Protein AF-0000000084433200 (afdb_homodimer)

Nearest PDB structures (foldseek):
  1zps-assembly1_A  TM=9.413E-01  e=2.300E-16  Methanothermobacter thermautotrophicus
  6j2l-assembly1_A  TM=9.716E-01  e=5.355E-11  Shigella flexneri
  6j22-assembly1_A  TM=9.589E-01  e=1.737E-10  Shigella flexneri
  7bgn-assembly3_E  TM=8.853E-01  e=7.565E-10  Medicago truncatula
  7bgn-assembly1_B  TM=8.643E-01  e=4.200E-10  Medicago truncatula

Solvent-accessible surface area (backbone atoms only — not comparable to full-atom values): 13815 Å² total; per-residue (Å²): 87,47,64,35,52,74,44,70,56,98,86,41,46,21,24,48,35,35,36,24,34,61,83,84,34,46,64,26,48,74,48,34,23,29,69,66,21,50,51,48,19,40,71,67,37,35,44,34,28,38,38,79,91,74,69,40,78,42,54,49,28,70,84,62,62,23,31,33,33,54,77,45,39,28,33,31,79,80,28,41,36,36,38,34,26,22,53,70,33,72,36,63,18,78,77,10,23,56,26,25,47,36,24,34,45,52,41,88,73,57,64,50,59,80,60,34,52,73,87,41,48,42,75,73,64,69,70,75,44,57,36,74,80,57,101,87,49,62,35,50,75,46,71,57,98,85,41,47,21,25,46,34,34,37,23,34,61,82,82,33,47,63,26,50,76,50,35,22,28,69,67,22,49,51,48,19,42,72,68,37,35,45,34,29,37,37,79,91,74,69,40,78,43,54,50,28,69,85,63,62,24,32,33,35,53,77,45,38,28,34,31,80,79,29,42,36,36,37,35,26,21,53,70,34,71,37,64,19,77,76,10,21,58,27,25,48,36,25,34,44,52,42,88,75,55,65,51,59,80,60,35,51,73,87,39,48,42,76,72,62,69,69,75,44,56,37,76,79,57,101

Organism: NCBI:txid230361

InterPro domains:
  IPR002496 Phosphoribosyl-AMP cyclohydrolase domain [PF01502] (29-102)
  IPR026660 Phosphoribosyl-AMP cyclohydrolase [MF_01021] (3-106)
  IPR038019 Phosphoribosyl-AMP cyclohydrolase domain superfamily [G3DSA:3.10.20.810] (1-93)
  IPR038019 Phosphoribosyl-AMP cyclohydrolase domain superfamily [SSF141734] (10-108)

Foldseek 3Di:
DDQDQPDDAPRARWFKEWEAAQPPRHTADIAIAGPVQVVVCVVVQWHWGADSVVRDIDTQCPQQVFIWGFDDWAADDVNRYIYTHTDTRFDSDLQQHVGPPQKDAQCVVVDDPVDDDPVRIDGRTDGRDHNVVRD/DDQDQPDDAPRARWFKEWEAAQPPRHTADIAIAGPVQVVVCVVVQWHWGADRVVRDIDTQCPQQVFIWGFDDWAADDVNRYIYTHTDTRFDSDLQQHVGPPQKDAQCVVVDDPVDDDPVRIDGRTDGRDHNVVRD

Secondary structure (DSSP, 8-state):
------EEETTEEEEEEEEEETTT--EEEEEEE-HHHHHHHHHHSB-EEEETTTTEEEETTTTTS--EEEEEEEE-TTSSEEEEEEEE-S-SSTTSBSSS--EEE-GGG---TTS--GGGEEE-S-B-S-HHHH-/------EEETTEEEEEEEEEETTT--EEEEEEE-HHHHHHHHHHSB-EEEETTTTEEEETTTTTS--EEEEEEEE-TTSSEEEEEEEE-S-SSTTSBSSS--EEE-GGG---TTS--GGGEEE-S-B-S-HHHH-

Radius of gyration: 17.85 Å; Cα contacts (8 Å, |Δi|>4): 669; chains: 2; bounding box: 55×47×37 Å

Sequence (270 aa):
MEINFRHEINGMKVITAVAQDAVSGEILMIANMNKEALQKTIETGKAHYWSTSRNKQWLKGESSGHIQEVEEILVDCDMDAIVLKIKQNGAACHEGYYSCFFRNLDFKNSPDIDDLKDEDLKTNQKRLVNPDDVYMEINFRHEINGMKVITAVAQDAVSGEILMIANMNKEALQKTIETGKAHYWSTSRNKQWLKGESSGHIQEVEEILVDCDMDAIVLKIKQNGAACHEGYYSCFFRNLDFKNSPDIDDLKDEDLKTNQKRLVNPDDVY

Structure (mmCIF, N/CA/C/O backbone):
data_AF-0000000084433200-model_v1
#
loop_
_entity.id
_entity.type
_entity.pdbx_description
1 polymer 'Phosphoribosyl-AMP cyclohydrolase'
#
loop_
_atom_site.group_PDB
_atom_site.id
_atom_site.type_symbol
_atom_site.label_atom_id
_atom_site.label_alt_id
_atom_site.label_comp_id
_atom_site.label_asym_id
_atom_site.label_entity_id
_atom_site.label_seq_id
_atom_site.pdbx_PDB_ins_code
_atom_site.Cartn_x
_atom_site.Cartn_y
_atom_site.Cartn_z
_atom_site.occupancy
_atom_site.B_iso_or_equiv
_atom_site.auth_seq_id
_atom_site.auth_comp_id
_atom_site.auth_asym_id
_atom_site.auth_atom_id
_atom_site.pdbx_PDB_model_num
ATOM 1 N N . MET A 1 1 ? 9.586 -20.922 -3.949 1 93.06 1 MET A N 1
ATOM 2 C CA . MET A 1 1 ? 9.258 -19.656 -3.301 1 93.06 1 MET A CA 1
ATOM 3 C C . MET A 1 1 ? 7.832 -19.672 -2.77 1 93.06 1 MET A C 1
ATOM 5 O O . MET A 1 1 ? 6.992 -20.438 -3.252 1 93.06 1 MET A O 1
ATOM 9 N N . GLU A 1 2 ? 7.586 -18.875 -1.68 1 97.62 2 GLU A N 1
ATOM 10 C CA . GLU A 1 2 ? 6.223 -18.828 -1.154 1 97.62 2 GLU A CA 1
ATOM 11 C C . GLU A 1 2 ? 5.84 -17.406 -0.751 1 97.62 2 GLU A C 1
ATOM 13 O O . GLU A 1 2 ? 6.703 -16.609 -0.4 1 97.62 2 GLU A O 1
ATOM 18 N N . ILE A 1 3 ? 4.582 -17.109 -0.891 1 98.44 3 ILE A N 1
ATOM 19 C CA . ILE A 1 3 ? 4.082 -15.875 -0.297 1 98.44 3 ILE A CA 1
ATOM 20 C C . ILE A 1 3 ? 4.281 -15.914 1.217 1 98.44 3 ILE A C 1
ATOM 22 O O . ILE A 1 3 ? 3.982 -16.922 1.863 1 98.44 3 ILE A O 1
ATOM 26 N N . ASN A 1 4 ? 4.855 -14.828 1.745 1 98.25 4 ASN A N 1
ATOM 27 C CA . ASN A 1 4 ? 5.281 -14.789 3.141 1 98.25 4 ASN A CA 1
ATOM 28 C C . ASN A 1 4 ? 4.254 -14.086 4.02 1 98.25 4 ASN A C 1
ATOM 30 O O . ASN A 1 4 ? 4.355 -12.875 4.258 1 98.25 4 ASN A O 1
ATOM 34 N N . PHE A 1 5 ? 3.334 -14.891 4.555 1 98 5 PHE A N 1
ATOM 35 C CA . PHE A 1 5 ? 2.33 -14.352 5.461 1 98 5 PHE A CA 1
ATOM 36 C C . PHE A 1 5 ? 2.912 -14.148 6.855 1 98 5 PHE A C 1
ATOM 38 O O . PHE A 1 5 ? 2.473 -14.789 7.816 1 98 5 PHE A O 1
ATOM 45 N N . ARG A 1 6 ? 3.738 -13.211 7.008 1 94.06 6 ARG A N 1
ATOM 46 C CA . ARG A 1 6 ? 4.527 -13.141 8.234 1 94.06 6 ARG A CA 1
ATOM 47 C C . ARG A 1 6 ? 3.916 -12.148 9.219 1 94.06 6 ARG A C 1
ATOM 49 O O . ARG A 1 6 ? 4.281 -12.133 10.398 1 94.06 6 ARG A O 1
ATOM 56 N N . HIS A 1 7 ? 3.035 -11.273 8.734 1 93.5 7 HIS A N 1
ATO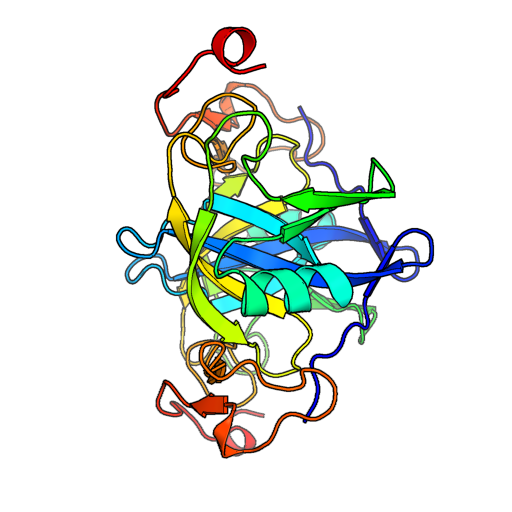M 57 C CA . HIS A 1 7 ? 2.4 -10.336 9.648 1 93.5 7 HIS A CA 1
ATOM 58 C C . HIS A 1 7 ? 1.266 -10.992 10.422 1 93.5 7 HIS A C 1
ATOM 60 O O . HIS A 1 7 ? 0.486 -11.758 9.859 1 93.5 7 HIS A O 1
ATOM 66 N N . GLU A 1 8 ? 1.196 -10.711 11.719 1 93.44 8 GLU A N 1
ATOM 67 C CA . GLU A 1 8 ? 0.156 -11.328 12.531 1 93.44 8 GLU A CA 1
ATOM 68 C C . GLU A 1 8 ? -0.736 -10.281 13.188 1 93.44 8 GLU A C 1
ATOM 70 O O . GLU A 1 8 ? -0.241 -9.359 13.844 1 93.44 8 GLU A O 1
ATOM 75 N N . ILE A 1 9 ? -1.981 -10.398 12.945 1 92.19 9 ILE A N 1
ATOM 76 C CA . ILE A 1 9 ? -2.992 -9.547 13.562 1 92.19 9 ILE A CA 1
ATOM 77 C C . ILE A 1 9 ? -4.066 -10.414 14.219 1 92.19 9 ILE A C 1
ATOM 79 O O . ILE A 1 9 ? -4.758 -11.18 13.539 1 92.19 9 ILE A O 1
ATOM 83 N N . ASN A 1 10 ? -4.262 -10.305 15.555 1 91.56 10 ASN A N 1
ATOM 84 C CA . ASN A 1 10 ? -5.234 -11.086 16.312 1 91.56 10 ASN A CA 1
ATOM 85 C C . ASN A 1 10 ? -5.086 -12.578 16.031 1 91.56 10 ASN A C 1
ATOM 87 O O . ASN A 1 10 ? -6.082 -13.273 15.812 1 91.56 10 ASN A O 1
ATOM 91 N N . GLY A 1 11 ? -3.924 -13.031 15.836 1 93.38 11 GLY A N 1
ATOM 92 C CA . GLY A 1 11 ? -3.656 -14.445 15.664 1 93.38 11 GLY A CA 1
ATOM 93 C C . GLY A 1 11 ? -3.729 -14.898 14.219 1 93.38 11 GLY A C 1
ATOM 94 O O . GLY A 1 11 ? -3.455 -16.062 13.914 1 93.38 11 GLY A O 1
ATOM 95 N N . MET A 1 12 ? -4.105 -14.062 13.336 1 96.25 12 MET A N 1
ATOM 96 C CA . MET A 1 12 ? -4.215 -14.391 11.914 1 96.25 12 MET A CA 1
ATOM 97 C C . MET A 1 12 ? -2.99 -13.898 11.148 1 96.25 12 MET A C 1
ATOM 99 O O . MET A 1 12 ? -2.609 -12.734 11.266 1 96.25 12 MET A O 1
ATOM 103 N N . LYS A 1 13 ? -2.348 -14.781 10.414 1 97.25 13 LYS A N 1
ATOM 104 C CA . LYS A 1 13 ? -1.221 -14.406 9.562 1 97.25 13 LYS A CA 1
ATOM 105 C C . LYS A 1 13 ? -1.701 -13.781 8.258 1 97.25 13 LYS A C 1
ATOM 107 O O . LYS A 1 13 ? -2.557 -14.336 7.57 1 97.25 13 LYS A O 1
ATOM 112 N N . VAL A 1 14 ? -1.148 -12.609 7.945 1 98 14 VAL A N 1
ATOM 113 C CA . VAL A 1 14 ? -1.65 -11.883 6.785 1 98 14 VAL A CA 1
ATOM 114 C C . VAL A 1 14 ? -0.483 -11.273 6.012 1 98 14 VAL A C 1
ATOM 116 O O . VAL A 1 14 ? 0.651 -11.258 6.496 1 98 14 VAL A O 1
ATOM 119 N N . ILE A 1 15 ? -0.767 -10.836 4.793 1 98.31 15 ILE A N 1
ATOM 120 C CA . ILE A 1 15 ? 0.084 -9.938 4.023 1 98.31 15 ILE A CA 1
ATOM 121 C C . ILE A 1 15 ? -0.664 -8.633 3.738 1 98.31 15 ILE A C 1
ATOM 123 O O . ILE A 1 15 ? -1.894 -8.586 3.822 1 98.31 15 ILE A O 1
ATOM 127 N N . THR A 1 16 ? 0.102 -7.613 3.482 1 98.44 16 THR A N 1
ATOM 128 C CA . THR A 1 16 ? -0.487 -6.352 3.043 1 98.44 16 THR A CA 1
ATOM 129 C C . THR A 1 16 ? -0.791 -6.391 1.548 1 98.44 16 THR A C 1
ATOM 131 O O . THR A 1 16 ? 0.033 -6.848 0.753 1 98.44 16 THR A O 1
ATOM 134 N N . ALA A 1 17 ? -1.981 -5.988 1.181 1 98.88 17 ALA A N 1
ATOM 135 C CA . ALA A 1 17 ? -2.383 -5.883 -0.219 1 98.88 17 ALA A CA 1
ATOM 136 C C . ALA A 1 17 ? -2.791 -4.453 -0.565 1 98.88 17 ALA A C 1
ATOM 138 O O . ALA A 1 17 ? -3.561 -3.826 0.165 1 98.88 17 ALA A O 1
ATOM 139 N N . VAL A 1 18 ? -2.252 -3.959 -1.611 1 98.94 18 VAL A N 1
ATOM 140 C CA . VAL A 1 18 ? -2.631 -2.65 -2.133 1 98.94 18 VAL A CA 1
ATOM 141 C C . VAL A 1 18 ? -3.434 -2.82 -3.42 1 98.94 18 VAL A C 1
ATOM 143 O O . VAL A 1 18 ? -2.98 -3.477 -4.359 1 98.94 18 VAL A O 1
ATOM 146 N N . ALA A 1 19 ? -4.633 -2.311 -3.412 1 98.94 19 ALA A N 1
ATOM 147 C CA . ALA A 1 19 ? -5.418 -2.248 -4.645 1 98.94 19 ALA A CA 1
ATOM 148 C C . ALA A 1 19 ? -5.133 -0.961 -5.41 1 98.94 19 ALA A C 1
ATOM 150 O O . ALA A 1 19 ? -5.262 0.137 -4.863 1 98.94 19 ALA A O 1
ATOM 151 N N . GLN A 1 20 ? -4.738 -1.099 -6.594 1 98.94 20 GLN A N 1
ATOM 152 C CA . GLN A 1 20 ? -4.43 0.023 -7.473 1 98.94 20 GLN A CA 1
ATOM 153 C C . GLN A 1 20 ? -5.227 -0.06 -8.773 1 98.94 20 GLN A C 1
ATOM 155 O O . GLN A 1 20 ? -5.309 -1.124 -9.391 1 98.94 20 GLN A O 1
ATOM 160 N N . ASP A 1 21 ? -5.781 1.044 -9.18 1 98.94 21 ASP A N 1
ATOM 161 C CA . ASP A 1 21 ? -6.492 1.079 -10.453 1 98.94 21 ASP A CA 1
ATOM 162 C C . ASP A 1 21 ? -5.559 0.747 -11.617 1 98.94 21 ASP A C 1
ATOM 164 O O . ASP A 1 21 ? -4.496 1.359 -11.758 1 98.94 21 ASP A O 1
ATOM 168 N N . ALA A 1 22 ? -6 -0.163 -12.445 1 98.69 22 ALA A N 1
ATOM 169 C CA . ALA A 1 22 ? -5.129 -0.707 -13.484 1 98.69 22 ALA A CA 1
ATOM 170 C C . ALA A 1 22 ? -4.871 0.326 -14.578 1 98.69 22 ALA A C 1
ATOM 172 O O . ALA A 1 22 ? -3.846 0.272 -15.258 1 98.69 22 ALA A O 1
ATOM 173 N N . VAL A 1 23 ? -5.719 1.21 -14.773 1 98.12 23 VAL A N 1
ATOM 174 C CA . VAL A 1 23 ? -5.621 2.15 -15.883 1 98.12 23 VAL A CA 1
ATOM 175 C C . VAL A 1 23 ? -5.004 3.463 -15.398 1 98.12 23 VAL A C 1
ATOM 177 O O . VAL A 1 23 ? -3.943 3.871 -15.875 1 98.12 23 VAL A O 1
ATOM 180 N N . SER A 1 24 ? -5.559 4.098 -14.344 1 98.06 24 SER A N 1
ATOM 181 C CA . SER A 1 24 ? -5.145 5.43 -13.914 1 98.06 24 SER A CA 1
ATOM 182 C C . SER A 1 24 ? -3.906 5.363 -13.031 1 98.06 24 SER A C 1
ATOM 184 O O . SER A 1 24 ? -3.209 6.363 -12.852 1 98.06 24 SER A O 1
ATOM 186 N N . GLY A 1 25 ? -3.664 4.215 -12.352 1 98.62 25 GLY A N 1
ATOM 187 C CA . GLY A 1 25 ? -2.576 4.094 -11.391 1 98.62 25 GLY A CA 1
ATOM 188 C C . GLY A 1 25 ? -2.926 4.633 -10.016 1 98.62 25 GLY A C 1
ATOM 189 O O . GLY A 1 25 ? -2.088 4.637 -9.117 1 98.62 25 GLY A O 1
ATOM 190 N N . GLU A 1 26 ? -4.133 5.059 -9.859 1 98.69 26 GLU A N 1
ATOM 191 C CA . GLU A 1 26 ? -4.57 5.551 -8.555 1 98.69 26 GLU A CA 1
ATOM 192 C C . GLU A 1 26 ? -4.633 4.418 -7.535 1 98.69 26 GLU A C 1
ATOM 194 O O . GLU A 1 26 ? -5.117 3.326 -7.84 1 98.69 26 GLU A O 1
ATOM 199 N N . ILE A 1 27 ? -4.066 4.66 -6.359 1 98.94 27 ILE A N 1
ATOM 200 C CA . ILE A 1 27 ? -4.211 3.684 -5.285 1 98.94 27 ILE A CA 1
ATOM 201 C C . ILE A 1 27 ? -5.613 3.777 -4.688 1 98.94 27 ILE A C 1
ATOM 203 O O . ILE A 1 27 ? -6.047 4.852 -4.27 1 98.94 27 ILE A O 1
ATOM 207 N N . LEU A 1 28 ? -6.289 2.666 -4.609 1 98.94 28 LEU A N 1
ATOM 208 C CA . LEU A 1 28 ? -7.695 2.631 -4.223 1 98.94 28 LEU A CA 1
ATOM 209 C C . LEU A 1 28 ? -7.844 2.35 -2.73 1 98.94 28 LEU A C 1
ATOM 211 O O . LEU A 1 28 ? -8.594 3.035 -2.035 1 98.94 28 LEU A O 1
ATOM 215 N N . MET A 1 29 ? -7.195 1.354 -2.197 1 98.81 29 MET A N 1
ATOM 216 C CA . MET A 1 29 ? -7.281 0.975 -0.79 1 98.81 29 MET A CA 1
ATOM 217 C C . MET A 1 29 ? -6.113 0.073 -0.398 1 98.81 29 MET A C 1
ATOM 219 O O . MET A 1 29 ? -5.406 -0.444 -1.264 1 98.81 29 MET A O 1
ATOM 223 N N . ILE A 1 30 ? -5.855 0.008 0.833 1 98.75 30 ILE A N 1
ATOM 224 C CA . ILE A 1 30 ? -4.941 -0.939 1.458 1 98.75 30 ILE A CA 1
ATOM 225 C C . ILE A 1 30 ? -5.711 -1.845 2.418 1 98.75 30 ILE A C 1
ATOM 227 O O . ILE A 1 30 ? -6.582 -1.381 3.152 1 98.75 30 ILE A O 1
ATOM 231 N N . ALA A 1 31 ? -5.395 -3.121 2.336 1 98.25 31 ALA A N 1
ATOM 232 C CA . ALA A 1 31 ? -6.051 -4.082 3.217 1 98.25 31 ALA A CA 1
ATOM 233 C C . ALA A 1 31 ? -5.156 -5.289 3.477 1 98.25 31 ALA A C 1
ATOM 235 O O . ALA A 1 31 ? -3.992 -5.309 3.064 1 98.25 31 ALA A O 1
ATOM 236 N N . ASN A 1 32 ? -5.668 -6.203 4.27 1 98 32 ASN A N 1
ATOM 237 C CA . ASN A 1 32 ? -4.941 -7.422 4.602 1 98 32 ASN A CA 1
ATOM 238 C C . ASN A 1 32 ? -5.539 -8.641 3.9 1 98 32 ASN A C 1
ATOM 240 O O . ASN A 1 32 ? -6.75 -8.695 3.666 1 98 32 ASN A O 1
ATOM 244 N N . MET A 1 33 ? -4.695 -9.508 3.586 1 98.69 33 MET A N 1
ATOM 245 C CA . MET A 1 33 ? -5.113 -10.805 3.074 1 98.69 33 MET A CA 1
ATOM 246 C C . MET A 1 33 ? -4.477 -11.938 3.879 1 98.69 33 MET A C 1
ATOM 248 O O . MET A 1 33 ? -3.266 -11.938 4.109 1 98.69 33 MET A O 1
ATOM 252 N N . ASN A 1 34 ? -5.309 -12.82 4.375 1 98.31 34 ASN A N 1
ATOM 253 C CA . ASN A 1 34 ? -4.758 -14.102 4.801 1 98.31 34 ASN A CA 1
ATOM 254 C C . ASN A 1 34 ? -4.621 -15.07 3.631 1 98.31 34 ASN A C 1
ATOM 256 O O . ASN A 1 34 ? -4.91 -14.711 2.486 1 98.31 34 ASN A O 1
ATOM 260 N N . LYS A 1 35 ? -4.117 -16.219 3.963 1 97.94 35 LYS A N 1
ATOM 261 C CA . LYS A 1 35 ? -3.875 -17.203 2.908 1 97.94 35 LYS A CA 1
ATOM 262 C C . LYS A 1 35 ? -5.152 -17.484 2.123 1 97.94 35 LYS A C 1
ATOM 264 O O . LYS A 1 35 ? -5.141 -17.5 0.89 1 97.94 35 LYS A O 1
ATOM 269 N N . GLU A 1 36 ? -6.211 -17.688 2.795 1 97.94 36 GLU A N 1
ATOM 270 C CA . GLU A 1 36 ? -7.484 -18 2.15 1 97.94 36 GLU A CA 1
ATOM 271 C C . GLU A 1 36 ? -7.93 -16.859 1.239 1 97.94 36 GLU A C 1
ATOM 273 O O . GLU A 1 36 ? -8.398 -17.094 0.125 1 97.94 36 GLU A O 1
ATOM 278 N N . ALA A 1 37 ? -7.805 -15.641 1.689 1 98.62 37 ALA A N 1
ATOM 279 C CA . ALA A 1 37 ? -8.211 -14.477 0.902 1 98.62 37 ALA A CA 1
ATOM 280 C C . ALA A 1 37 ? -7.434 -14.406 -0.409 1 98.62 37 ALA A C 1
ATOM 282 O O . ALA A 1 37 ? -8.016 -14.18 -1.471 1 98.62 37 ALA A O 1
ATOM 283 N N . LEU A 1 38 ? -6.133 -14.609 -0.334 1 98.62 38 LEU A N 1
ATOM 284 C CA . LEU A 1 38 ? -5.32 -14.555 -1.545 1 98.62 38 LEU A CA 1
ATOM 285 C C . LEU A 1 38 ? -5.668 -15.703 -2.484 1 98.62 38 LEU A C 1
ATOM 287 O O . LEU A 1 38 ? -5.793 -15.508 -3.695 1 98.62 38 LEU A O 1
ATOM 291 N N . GLN A 1 39 ? -5.82 -16.828 -1.932 1 97.31 39 GLN A N 1
ATOM 292 C CA . GLN A 1 39 ? -6.176 -17.984 -2.758 1 97.31 39 GLN A CA 1
ATOM 293 C C . GLN A 1 39 ? -7.508 -17.766 -3.469 1 97.31 39 GLN A C 1
ATOM 295 O O . GLN A 1 39 ? -7.625 -18.016 -4.668 1 97.31 39 GLN A O 1
ATOM 300 N N . LYS A 1 40 ? -8.484 -17.312 -2.75 1 97.81 40 LYS A N 1
ATOM 301 C CA . LYS A 1 40 ? -9.781 -17.016 -3.35 1 97.81 40 LYS A CA 1
ATOM 302 C C . LYS A 1 40 ? -9.672 -15.945 -4.426 1 97.81 40 LYS A C 1
ATOM 304 O O . LYS A 1 40 ? -10.344 -16.016 -5.453 1 97.81 40 LYS A O 1
ATOM 309 N N . THR A 1 41 ? -8.883 -14.914 -4.172 1 98.69 41 THR A N 1
ATOM 310 C CA . THR A 1 41 ? -8.648 -13.867 -5.156 1 98.69 41 THR A CA 1
ATOM 311 C C . THR A 1 41 ? -8.094 -14.453 -6.453 1 98.69 41 THR A C 1
ATOM 313 O O . THR A 1 41 ? -8.562 -14.117 -7.543 1 98.69 41 THR A O 1
ATOM 316 N N . ILE A 1 42 ? -7.168 -15.359 -6.285 1 97.88 42 ILE A N 1
ATOM 317 C CA . ILE A 1 42 ? -6.531 -16 -7.426 1 97.88 42 ILE A CA 1
ATOM 318 C C . ILE A 1 42 ? -7.551 -16.859 -8.172 1 97.88 42 ILE A C 1
ATOM 320 O O . ILE A 1 42 ? -7.621 -16.828 -9.398 1 97.88 42 ILE A O 1
ATOM 324 N N . GLU A 1 43 ? -8.352 -17.516 -7.473 1 96.62 43 GLU A N 1
ATOM 325 C CA . GLU A 1 43 ? -9.297 -18.453 -8.055 1 96.62 43 GLU A CA 1
ATOM 326 C C . GLU A 1 43 ? -10.438 -17.734 -8.758 1 96.62 43 GLU A C 1
ATOM 328 O O . GLU A 1 43 ? -10.891 -18.156 -9.82 1 96.62 43 GLU A O 1
ATOM 333 N N . THR A 1 44 ? -10.898 -16.625 -8.18 1 97.19 44 THR A N 1
ATOM 334 C CA . THR A 1 44 ? -12.125 -16 -8.664 1 97.19 44 THR A CA 1
ATOM 335 C C . THR A 1 44 ? -11.812 -14.836 -9.594 1 97.19 44 THR A C 1
ATOM 337 O O . THR A 1 44 ? -12.68 -14.391 -10.352 1 97.19 44 THR A O 1
ATOM 340 N N . GLY A 1 45 ? -10.602 -14.312 -9.461 1 97.88 45 GLY A N 1
ATOM 341 C CA . GLY A 1 45 ? -10.258 -13.102 -10.195 1 97.88 45 GLY A CA 1
ATOM 342 C C . GLY A 1 45 ? -10.859 -11.844 -9.594 1 97.88 45 GLY A C 1
ATOM 343 O O . GLY A 1 45 ? -10.891 -10.797 -10.234 1 97.88 45 GLY A O 1
ATOM 344 N N . LYS A 1 46 ? -11.445 -12 -8.414 1 98.75 46 LYS A N 1
ATOM 345 C CA . LYS A 1 46 ? -12.016 -10.883 -7.652 1 98.75 46 LYS A CA 1
ATOM 346 C C . LYS A 1 46 ? -11.297 -10.719 -6.312 1 98.75 46 LYS A C 1
ATOM 348 O O . LYS A 1 46 ? -10.922 -11.711 -5.68 1 98.75 46 LYS A O 1
ATOM 353 N N . ALA A 1 47 ? -11.164 -9.523 -5.902 1 98.88 47 ALA A N 1
ATOM 354 C CA . ALA A 1 47 ? -10.352 -9.273 -4.715 1 98.88 47 ALA A CA 1
ATOM 355 C C . ALA A 1 47 ? -11.094 -9.68 -3.445 1 98.88 47 ALA A C 1
ATOM 357 O O . ALA A 1 47 ? -12.195 -9.188 -3.182 1 98.88 47 ALA A O 1
ATOM 358 N N . HIS A 1 48 ? -10.539 -10.539 -2.721 1 98.88 48 HIS A N 1
ATOM 359 C CA . HIS A 1 48 ? -10.945 -10.922 -1.376 1 98.88 48 HIS A CA 1
ATOM 360 C C . HIS A 1 48 ? -9.953 -10.414 -0.332 1 98.88 48 HIS A C 1
ATOM 362 O O . HIS A 1 48 ? -8.75 -10.375 -0.581 1 98.88 48 HIS A O 1
ATOM 368 N N . TYR A 1 49 ? -10.461 -10.078 0.812 1 98.75 49 TYR A N 1
ATOM 369 C CA . TYR A 1 49 ? -9.617 -9.562 1.881 1 98.75 49 TYR A CA 1
ATOM 370 C C . TYR A 1 49 ? -9.969 -10.203 3.217 1 98.75 49 TYR A C 1
ATOM 372 O O . TYR A 1 49 ? -10.938 -10.961 3.311 1 98.75 49 TYR A O 1
ATOM 380 N N . TRP A 1 50 ? -9.133 -9.984 4.176 1 98.25 50 TRP A N 1
ATOM 381 C CA . TRP A 1 50 ? -9.391 -10.32 5.574 1 98.25 50 TRP A CA 1
ATOM 382 C C . TRP A 1 50 ? -9.68 -9.062 6.387 1 98.25 50 TRP A C 1
ATOM 384 O O . TRP A 1 50 ? -8.844 -8.156 6.465 1 98.25 50 TRP A O 1
ATOM 394 N N . SER A 1 51 ? -10.891 -9.016 6.91 1 95.19 51 SER A N 1
ATOM 395 C CA . SER A 1 51 ? -11.242 -7.91 7.805 1 95.19 51 SER A CA 1
ATOM 396 C C . SER A 1 51 ? -10.758 -8.18 9.227 1 95.19 51 SER A C 1
ATOM 398 O O . SER A 1 51 ? -11.281 -9.062 9.914 1 95.19 51 SER A O 1
ATOM 400 N N . THR A 1 52 ? -9.867 -7.379 9.609 1 90.44 52 THR A N 1
ATOM 401 C CA . THR A 1 52 ? -9.289 -7.59 10.93 1 90.44 52 THR A CA 1
ATOM 402 C C . THR A 1 52 ? -10.266 -7.148 12.023 1 90.44 52 THR A C 1
ATOM 404 O O . THR A 1 52 ? -10.266 -7.703 13.125 1 90.44 52 THR A O 1
ATOM 407 N N . SER A 1 53 ? -11.078 -6.137 11.742 1 88.06 53 SER A N 1
ATOM 408 C CA . SER A 1 53 ? -12.062 -5.652 12.711 1 88.06 53 SER A CA 1
ATOM 409 C C . SER A 1 53 ? -13.227 -6.629 12.859 1 88.06 53 SER A C 1
ATOM 411 O O . SER A 1 53 ? -13.719 -6.855 13.961 1 88.06 53 SER A O 1
ATOM 413 N N . ARG A 1 54 ? -13.594 -7.305 11.727 1 91.75 54 ARG A N 1
ATOM 414 C CA . ARG A 1 54 ? -14.734 -8.211 11.727 1 91.75 54 ARG A CA 1
ATOM 415 C C . ARG A 1 54 ? -14.273 -9.664 11.836 1 91.75 54 ARG A C 1
ATOM 417 O O . ARG A 1 54 ? -15.094 -10.57 12.016 1 91.75 54 ARG A O 1
ATOM 424 N N . ASN A 1 55 ? -13.031 -9.883 11.766 1 92.5 55 ASN A N 1
ATOM 425 C CA . ASN A 1 55 ? -12.445 -11.219 11.82 1 92.5 55 ASN A CA 1
ATOM 426 C C . ASN A 1 55 ? -13.141 -12.172 10.852 1 92.5 55 ASN A C 1
ATOM 428 O O . ASN A 1 55 ? -13.578 -13.25 11.242 1 92.5 55 ASN A O 1
ATOM 432 N N . LYS A 1 56 ? -13.156 -11.742 9.602 1 95.5 56 LYS A N 1
ATOM 433 C CA . LYS A 1 56 ? -13.82 -12.578 8.602 1 95.5 56 LYS A CA 1
ATOM 434 C C . LYS A 1 56 ? -13.305 -12.266 7.203 1 95.5 56 LYS A C 1
ATOM 436 O O . LYS A 1 56 ? -12.805 -11.164 6.949 1 95.5 56 LYS A O 1
ATOM 441 N N . GLN A 1 57 ? -13.461 -13.281 6.359 1 95.56 57 GLN A N 1
ATOM 442 C CA . GLN A 1 57 ? -13.227 -13.109 4.93 1 95.56 57 GLN A CA 1
ATOM 443 C C . GLN A 1 57 ? -14.273 -12.188 4.312 1 95.56 57 GLN A C 1
ATOM 445 O O . GLN A 1 57 ? -15.438 -12.203 4.719 1 95.56 57 GLN A O 1
ATOM 450 N N . TRP A 1 58 ? -13.828 -11.453 3.342 1 95.44 58 TRP A N 1
ATOM 451 C CA . TRP A 1 58 ? -14.852 -10.672 2.654 1 95.44 58 TRP A CA 1
ATOM 452 C C . TRP A 1 58 ? -14.461 -10.422 1.203 1 95.44 58 TRP A C 1
ATOM 454 O O . TRP A 1 58 ? -13.289 -10.18 0.903 1 95.44 58 TRP A O 1
ATOM 464 N N . LEU A 1 59 ? -15.367 -10.586 0.306 1 97.75 59 LEU A N 1
ATOM 465 C CA . LEU A 1 59 ? -15.281 -10.156 -1.086 1 97.75 59 LEU A CA 1
ATOM 466 C C . LEU A 1 59 ? -15.594 -8.672 -1.215 1 97.75 59 LEU A C 1
ATOM 468 O O . LEU A 1 59 ? -16.703 -8.234 -0.888 1 97.75 59 LEU A O 1
ATOM 472 N N . LYS A 1 60 ? -14.602 -7.906 -1.654 1 97.88 60 LYS A N 1
ATOM 473 C CA . LYS A 1 60 ? -14.852 -6.477 -1.814 1 97.88 60 LYS A CA 1
ATOM 474 C C . LYS A 1 60 ? -16.016 -6.223 -2.773 1 97.88 60 LYS A C 1
ATOM 476 O O . LYS A 1 60 ? -15.992 -6.688 -3.914 1 97.88 60 LYS A O 1
ATOM 481 N N . GLY A 1 61 ? -16.969 -5.461 -2.266 1 96.44 61 GLY A N 1
ATOM 482 C CA . GLY A 1 61 ? -18.109 -5.082 -3.094 1 96.44 61 GLY A CA 1
ATOM 483 C C . GLY A 1 61 ? -19.203 -6.129 -3.109 1 96.44 61 GLY A C 1
ATOM 484 O O . GLY A 1 61 ? -20.156 -6.027 -3.896 1 96.44 61 GLY A O 1
ATOM 485 N N . GLU A 1 62 ? -19.109 -7.168 -2.254 1 94.5 62 GLU A N 1
ATOM 486 C CA . GLU A 1 62 ? -20.125 -8.219 -2.238 1 94.5 62 GLU A CA 1
ATOM 487 C C . GLU A 1 62 ? -21.516 -7.648 -1.952 1 94.5 62 GLU A C 1
ATOM 489 O O . GLU A 1 62 ? -22.5 -8.047 -2.578 1 94.5 62 GLU A O 1
ATOM 494 N N . SER A 1 63 ? -21.609 -6.727 -1.021 1 91.06 63 SER A N 1
ATOM 495 C CA . SER A 1 63 ? -22.875 -6.117 -0.659 1 91.06 63 SER A CA 1
ATOM 496 C C . SER A 1 63 ? -23.219 -4.945 -1.58 1 91.06 63 SER A C 1
ATOM 498 O O . SER A 1 63 ? -24.344 -4.816 -2.037 1 91.06 63 SER A O 1
ATOM 500 N N . SER A 1 64 ? -22.312 -4.137 -1.916 1 93.62 64 SER A N 1
ATOM 501 C CA . SER A 1 64 ? -22.531 -2.881 -2.627 1 93.62 64 SER A CA 1
ATOM 502 C C . SER A 1 64 ? -22.5 -3.09 -4.137 1 93.62 64 SER A C 1
ATOM 504 O O . SER A 1 64 ? -22.938 -2.219 -4.898 1 93.62 64 SER A O 1
ATOM 506 N N . GLY A 1 65 ? -22 -4.234 -4.629 1 96.19 65 GLY A N 1
ATOM 507 C CA . GLY A 1 65 ? -21.766 -4.43 -6.051 1 96.19 65 GLY A CA 1
ATOM 508 C C . GLY A 1 65 ? -20.5 -3.764 -6.543 1 96.19 65 GLY A C 1
ATOM 509 O O . GLY A 1 65 ? -20.125 -3.902 -7.711 1 96.19 65 GLY A O 1
ATOM 510 N N . HIS A 1 66 ? -19.766 -3.004 -5.723 1 97.69 66 HIS A N 1
ATOM 511 C CA . HIS A 1 66 ? -18.547 -2.312 -6.109 1 97.69 66 HIS A CA 1
ATOM 512 C C . HIS A 1 66 ? -17.359 -3.26 -6.094 1 97.69 66 HIS A C 1
ATOM 514 O O . HIS A 1 66 ? -16.391 -3.039 -5.352 1 97.69 66 HIS A O 1
ATOM 520 N N . ILE A 1 67 ? -17.344 -4.211 -6.953 1 98.56 67 ILE A N 1
ATOM 521 C CA . ILE A 1 67 ? -16.406 -5.32 -7.016 1 98.56 67 ILE A CA 1
ATOM 522 C C . ILE A 1 67 ? -15.078 -4.836 -7.598 1 98.56 67 ILE A C 1
ATOM 524 O O . ILE A 1 67 ? -15.047 -3.883 -8.375 1 98.56 67 ILE A O 1
ATOM 528 N N . GLN A 1 68 ? -14.055 -5.516 -7.141 1 98.88 68 GLN A N 1
ATOM 529 C CA . GLN A 1 68 ? -12.711 -5.309 -7.68 1 98.88 68 GLN A CA 1
ATOM 530 C C . GLN A 1 68 ? -12.266 -6.504 -8.516 1 98.88 68 GLN A C 1
ATOM 532 O O . GLN A 1 68 ? -11.977 -7.574 -7.977 1 98.88 68 GLN A O 1
ATOM 537 N N . GLU A 1 69 ? -12.219 -6.297 -9.781 1 98.88 69 GLU A N 1
ATOM 538 C CA . GLU A 1 69 ? -11.711 -7.34 -10.664 1 98.88 69 GLU A CA 1
ATOM 539 C C . GLU A 1 69 ? -10.195 -7.227 -10.844 1 98.88 69 GLU A C 1
ATOM 541 O O . GLU A 1 69 ? -9.68 -6.156 -11.156 1 98.88 69 GLU A O 1
ATOM 546 N N . VAL A 1 70 ? -9.547 -8.336 -10.688 1 98.81 70 VAL A N 1
ATOM 547 C CA . VAL A 1 70 ? -8.086 -8.336 -10.68 1 98.81 70 VAL A CA 1
ATOM 548 C C . VAL A 1 70 ? -7.559 -8.539 -12.094 1 98.81 70 VAL A C 1
ATOM 550 O O . VAL A 1 70 ? -7.941 -9.5 -12.773 1 98.81 70 VAL A O 1
ATOM 553 N N . GLU A 1 71 ? -6.66 -7.613 -12.484 1 98.75 71 GLU A N 1
ATOM 554 C CA . GLU A 1 71 ? -6.047 -7.727 -13.805 1 98.75 71 GLU A CA 1
ATOM 555 C C . GLU A 1 71 ? -4.621 -8.266 -13.711 1 98.75 71 GLU A C 1
ATOM 557 O O . GLU A 1 71 ? -4.164 -8.992 -14.594 1 98.75 71 GLU A O 1
ATOM 562 N N . GLU A 1 72 ? -3.943 -7.859 -12.688 1 98.69 72 GLU A N 1
ATOM 563 C CA . GLU A 1 72 ? -2.562 -8.258 -12.43 1 98.69 72 GLU A CA 1
ATOM 564 C C . GLU A 1 72 ? -2.277 -8.344 -10.938 1 98.69 72 GLU A C 1
ATOM 566 O O . GLU A 1 72 ? -2.93 -7.668 -10.133 1 98.69 72 GLU A O 1
ATOM 571 N N . ILE A 1 73 ? -1.372 -9.18 -10.57 1 98.88 73 ILE A N 1
ATOM 572 C CA . ILE A 1 73 ? -0.863 -9.258 -9.211 1 98.88 73 ILE A CA 1
ATOM 573 C C . ILE A 1 73 ? 0.657 -9.109 -9.219 1 98.88 73 ILE A C 1
ATOM 575 O O . ILE A 1 73 ? 1.353 -9.805 -9.953 1 98.88 73 ILE A O 1
ATOM 579 N N . LEU A 1 74 ? 1.183 -8.195 -8.508 1 98.88 74 LEU A N 1
ATOM 580 C CA . LEU A 1 74 ? 2.617 -8.023 -8.305 1 98.88 74 LEU A CA 1
ATOM 581 C C . LEU A 1 74 ? 3.018 -8.406 -6.887 1 98.88 74 LEU A C 1
ATOM 583 O O . LEU A 1 74 ? 2.248 -8.211 -5.941 1 98.88 74 LEU A O 1
ATOM 587 N N . VAL A 1 75 ? 4.191 -8.922 -6.75 1 98.62 75 VAL A N 1
ATOM 588 C CA . VAL A 1 75 ? 4.695 -9.336 -5.445 1 98.62 75 VAL A CA 1
ATOM 589 C C . VAL A 1 75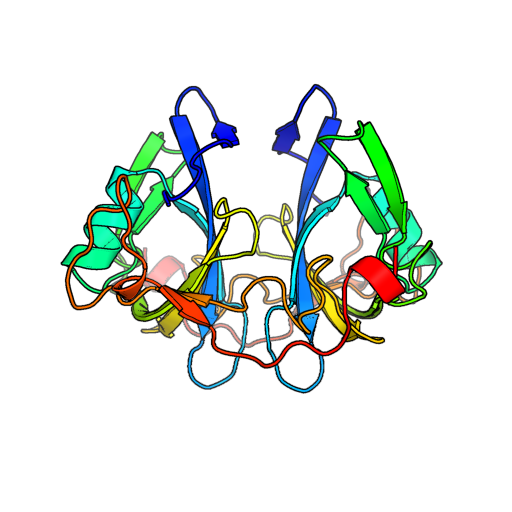 ? 6.023 -8.648 -5.16 1 98.62 75 VAL A C 1
ATOM 591 O O . VAL A 1 75 ? 6.867 -8.516 -6.051 1 98.62 75 VAL A O 1
ATOM 594 N N . ASP A 1 76 ? 6.203 -8.25 -3.896 1 98.56 76 ASP A N 1
ATOM 595 C CA . ASP A 1 76 ? 7.398 -7.465 -3.596 1 98.56 76 ASP A CA 1
ATOM 596 C C . ASP A 1 76 ? 8.602 -8.367 -3.359 1 98.56 76 ASP A C 1
ATOM 598 O O . ASP A 1 76 ? 8.5 -9.594 -3.467 1 98.56 76 ASP A O 1
ATOM 602 N N . CYS A 1 77 ? 9.719 -7.766 -3.096 1 97.81 77 CYS A N 1
ATOM 603 C CA . CYS A 1 77 ? 11.023 -8.422 -3.088 1 97.81 77 CYS A CA 1
ATOM 604 C C . CYS A 1 77 ? 11.094 -9.492 -2.004 1 97.81 77 CYS A C 1
ATOM 606 O O . CYS A 1 77 ? 11.703 -10.539 -2.201 1 97.81 77 CYS A O 1
ATOM 608 N N . ASP A 1 78 ? 10.453 -9.266 -0.842 1 96.94 78 ASP A N 1
ATOM 609 C CA . ASP A 1 78 ? 10.523 -10.258 0.222 1 96.94 78 ASP A CA 1
ATOM 610 C C . ASP A 1 78 ? 9.219 -11.047 0.319 1 96.94 78 ASP A C 1
ATOM 612 O O . ASP A 1 78 ? 9 -11.781 1.284 1 96.94 78 ASP A O 1
ATOM 616 N N . MET A 1 79 ? 8.297 -10.891 -0.515 1 97.94 79 MET A N 1
ATOM 617 C CA . MET A 1 79 ? 7.117 -11.719 -0.76 1 97.94 79 MET A CA 1
ATOM 618 C C . MET A 1 79 ? 6.074 -11.516 0.334 1 97.94 79 MET A C 1
ATOM 620 O O . MET A 1 79 ? 5.219 -12.375 0.546 1 97.94 79 MET A O 1
ATOM 624 N N . ASP A 1 80 ? 6.027 -10.414 1.088 1 97.94 80 ASP A N 1
ATOM 625 C CA . ASP A 1 80 ? 5.07 -10.258 2.18 1 97.94 80 ASP A CA 1
ATOM 626 C C . ASP A 1 80 ? 4.07 -9.148 1.879 1 97.94 80 ASP A C 1
ATOM 628 O O . ASP A 1 80 ? 3.336 -8.711 2.768 1 97.94 80 ASP A O 1
ATOM 632 N N . ALA A 1 81 ? 4.066 -8.672 0.677 1 98.69 81 ALA A N 1
ATOM 633 C CA . ALA A 1 81 ? 3.088 -7.691 0.208 1 98.69 81 ALA A CA 1
ATOM 634 C C . ALA A 1 81 ? 2.779 -7.891 -1.273 1 98.69 81 ALA A C 1
ATOM 636 O O . ALA A 1 81 ? 3.619 -8.391 -2.027 1 98.69 81 ALA A O 1
ATOM 637 N N . ILE A 1 82 ? 1.584 -7.523 -1.655 1 98.88 82 ILE A N 1
ATOM 638 C CA . ILE A 1 82 ? 1.205 -7.66 -3.057 1 98.88 82 ILE A CA 1
ATOM 639 C C . ILE A 1 82 ? 0.475 -6.398 -3.518 1 98.88 82 ILE A C 1
ATOM 641 O O . ILE A 1 82 ? -0.077 -5.66 -2.699 1 98.88 82 ILE A O 1
ATOM 645 N N . VAL A 1 83 ? 0.571 -6.129 -4.746 1 98.94 83 VAL A N 1
ATOM 646 C CA . VAL A 1 83 ? -0.237 -5.129 -5.43 1 98.94 83 VAL A CA 1
ATOM 647 C C . VAL A 1 83 ? -1.23 -5.812 -6.367 1 98.94 83 VAL A C 1
ATOM 649 O O . VAL A 1 83 ? -0.85 -6.68 -7.16 1 98.94 83 VAL A O 1
ATOM 652 N N . LEU A 1 84 ? -2.447 -5.535 -6.184 1 98.94 84 LEU A N 1
ATOM 653 C CA . LEU A 1 84 ? -3.486 -5.938 -7.121 1 98.94 84 LEU A CA 1
ATOM 654 C C . LEU A 1 84 ? -3.816 -4.809 -8.094 1 98.94 84 LEU A C 1
ATOM 656 O O . LEU A 1 84 ? -4.273 -3.74 -7.672 1 98.94 84 LEU A O 1
ATOM 660 N N . LYS A 1 85 ? -3.533 -5.008 -9.359 1 98.94 85 LYS A N 1
ATOM 661 C CA . LYS A 1 85 ? -4.082 -4.109 -10.375 1 98.94 85 LYS A CA 1
ATOM 662 C C . LYS A 1 85 ? -5.559 -4.406 -10.633 1 98.94 85 LYS A C 1
ATOM 664 O O . LYS A 1 85 ? -5.914 -5.523 -11.008 1 98.94 85 LYS A O 1
ATOM 669 N N . ILE A 1 86 ? -6.355 -3.361 -10.523 1 98.88 86 ILE A N 1
ATOM 670 C CA . ILE A 1 86 ? -7.789 -3.59 -10.352 1 98.88 86 ILE A CA 1
ATOM 671 C C . ILE A 1 86 ? -8.562 -2.852 -11.438 1 98.88 86 ILE A C 1
ATOM 673 O O . ILE A 1 86 ? -8.25 -1.703 -11.766 1 98.88 86 ILE A O 1
ATOM 677 N N . LYS A 1 87 ? -9.492 -3.527 -12.023 1 98.88 87 LYS A N 1
ATOM 678 C CA . LYS A 1 87 ? -10.656 -2.865 -12.602 1 98.88 87 LYS A CA 1
ATOM 679 C C . LYS A 1 87 ? -11.742 -2.645 -11.547 1 98.88 87 LYS A C 1
ATOM 681 O O . LYS A 1 87 ? -12.422 -3.588 -11.148 1 98.88 87 LYS A O 1
ATOM 686 N N . GLN A 1 88 ? -11.914 -1.418 -11.148 1 98.75 88 GLN A N 1
ATOM 687 C CA . GLN A 1 88 ? -12.82 -1.069 -10.055 1 98.75 88 GLN A CA 1
ATOM 688 C C . GLN A 1 88 ? -14.227 -0.796 -10.578 1 98.75 88 GLN A C 1
ATOM 690 O O . GLN A 1 88 ? -14.414 0.02 -11.484 1 98.75 88 GLN A O 1
ATOM 695 N N . ASN A 1 89 ? -15.156 -1.488 -10.023 1 97.75 89 ASN A N 1
ATOM 696 C CA . ASN A 1 89 ? -16.562 -1.148 -10.25 1 97.75 89 ASN A CA 1
ATOM 697 C C . ASN A 1 89 ? -17.094 -0.248 -9.141 1 97.75 89 ASN A C 1
ATOM 699 O O . ASN A 1 89 ? -17.094 -0.627 -7.969 1 97.75 89 ASN A O 1
ATOM 703 N N . GLY A 1 90 ? -17.547 0.916 -9.531 1 97.31 90 GLY A N 1
ATOM 704 C CA . GLY A 1 90 ? -18.078 1.817 -8.523 1 97.31 90 GLY A CA 1
ATOM 705 C C . GLY A 1 90 ? -17.016 2.338 -7.566 1 97.31 90 GLY A C 1
ATOM 706 O O . GLY A 1 90 ? -15.875 2.549 -7.957 1 97.31 90 GLY A O 1
ATOM 707 N N . ALA A 1 91 ? -17.438 2.664 -6.316 1 98.19 91 ALA A N 1
ATOM 708 C CA . ALA A 1 91 ? -16.578 3.27 -5.301 1 98.19 91 ALA A CA 1
ATOM 709 C C . ALA A 1 91 ? -15.828 2.203 -4.508 1 98.19 91 ALA A C 1
ATOM 711 O O . ALA A 1 91 ? -16.438 1.261 -3.994 1 98.19 91 ALA A O 1
ATOM 712 N N . ALA A 1 92 ? -14.539 2.35 -4.391 1 98.31 92 ALA A N 1
ATOM 713 C CA . ALA A 1 92 ? -13.789 1.456 -3.516 1 98.31 92 ALA A CA 1
ATOM 714 C C . ALA A 1 92 ? -14.016 1.81 -2.049 1 98.31 92 ALA A C 1
ATOM 716 O O . ALA A 1 92 ? -14.055 0.926 -1.188 1 98.31 92 ALA A O 1
ATOM 717 N N . CYS A 1 93 ? -14.211 3.064 -1.815 1 98.19 93 CYS A N 1
ATOM 718 C CA . CYS A 1 93 ? -14.352 3.547 -0.446 1 98.19 93 CYS A CA 1
ATOM 719 C C . CYS A 1 93 ? -15.805 3.467 0.015 1 98.19 93 CYS A C 1
ATOM 721 O O . CYS A 1 93 ? -16.703 3.891 -0.702 1 98.19 93 CYS A O 1
ATOM 723 N N . HIS A 1 94 ? -15.977 3.031 1.23 1 96.06 94 HIS A N 1
ATOM 724 C CA . HIS A 1 94 ? -17.312 2.92 1.8 1 96.06 94 HIS A CA 1
ATOM 725 C C . HIS A 1 94 ? -17.953 4.293 1.969 1 96.06 94 HIS A C 1
ATOM 727 O O . 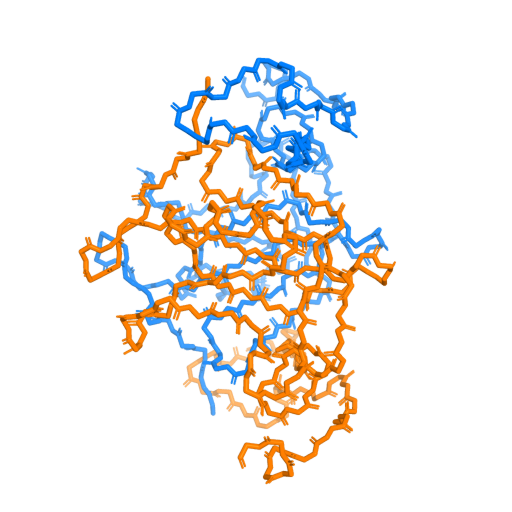HIS A 1 94 ? -19.172 4.398 2.088 1 96.06 94 HIS A O 1
ATOM 733 N N . GLU A 1 95 ? -17.125 5.312 2.018 1 97.25 95 GLU A N 1
ATOM 734 C CA . GLU A 1 95 ? -17.656 6.664 2.162 1 97.25 95 GLU A CA 1
ATOM 735 C C . GLU A 1 95 ? -18.203 7.191 0.833 1 97.25 95 GLU A C 1
ATOM 737 O O . GLU A 1 95 ? -18.734 8.305 0.769 1 97.25 95 GLU A O 1
ATOM 742 N N . GLY A 1 96 ? -18 6.438 -0.203 1 97.88 96 GLY A N 1
ATOM 743 C CA . GLY A 1 96 ? -18.609 6.766 -1.479 1 97.88 96 GLY A CA 1
ATOM 744 C C . GLY A 1 96 ? -17.625 7.324 -2.49 1 97.88 96 GLY A C 1
ATOM 745 O O . GLY A 1 96 ? -18.016 7.73 -3.586 1 97.88 96 GLY A O 1
ATOM 746 N N . TYR A 1 97 ? -16.344 7.418 -2.146 1 98.62 97 TYR A N 1
ATOM 747 C CA . TYR A 1 97 ? -15.305 7.938 -3.043 1 98.62 97 TYR A CA 1
ATOM 748 C C . TYR A 1 97 ? -14.695 6.816 -3.869 1 98.62 97 TYR A C 1
ATOM 750 O O . TYR A 1 97 ? -14.719 5.648 -3.467 1 98.62 97 TYR A O 1
ATOM 758 N N . TYR A 1 98 ? -14.188 7.168 -5.035 1 98.62 98 TYR A N 1
ATOM 759 C CA . TYR A 1 98 ? -13.523 6.195 -5.895 1 98.62 98 TYR A CA 1
ATOM 760 C C . TYR A 1 98 ? -12.375 5.512 -5.16 1 98.62 98 TYR A C 1
ATOM 762 O O . TYR A 1 98 ? -12.148 4.309 -5.324 1 98.62 98 TYR A O 1
ATOM 770 N N . SER A 1 99 ? -11.648 6.215 -4.371 1 98.88 99 SER A N 1
ATOM 771 C CA . SER A 1 99 ? -10.5 5.746 -3.604 1 98.88 99 SER A CA 1
ATOM 772 C C . SER A 1 99 ? -10.641 6.09 -2.123 1 98.88 99 SER A C 1
ATOM 774 O O . SER A 1 99 ? -11.219 7.121 -1.773 1 98.88 99 SER A O 1
ATOM 776 N N . CYS A 1 100 ? -10.109 5.238 -1.265 1 98.75 100 CYS A N 1
ATOM 777 C CA . CYS A 1 100 ? -10.039 5.551 0.158 1 98.75 100 CYS A CA 1
ATOM 778 C C . CYS A 1 100 ? -9.117 6.738 0.411 1 98.75 100 CYS A C 1
ATOM 780 O O . CYS A 1 100 ? -9.164 7.344 1.483 1 98.75 100 CYS A O 1
ATOM 782 N N . PHE A 1 101 ? -8.273 7.035 -0.497 1 98.88 101 PHE A N 1
ATOM 783 C CA . PHE A 1 101 ? -7.293 8.102 -0.362 1 98.88 101 PHE A CA 1
ATOM 784 C C . PHE A 1 101 ? -7.793 9.391 -1.014 1 98.88 101 PHE A C 1
ATOM 786 O O . PHE A 1 101 ? -7.09 9.992 -1.823 1 98.88 101 PHE A O 1
ATOM 793 N N . PHE A 1 102 ? -8.922 9.852 -0.525 1 98.69 102 PHE A N 1
ATOM 794 C CA . PHE A 1 102 ? -9.609 10.969 -1.147 1 98.69 102 PHE A CA 1
ATOM 795 C C . PHE A 1 102 ? -9.219 12.281 -0.475 1 98.69 102 PHE A C 1
ATOM 797 O O . PHE A 1 102 ? -9.852 13.32 -0.711 1 98.69 102 PHE A O 1
ATOM 804 N N . ARG A 1 103 ? -8.141 12.266 0.367 1 98.5 103 ARG A N 1
ATOM 805 C CA . ARG A 1 103 ? -7.695 13.484 1.034 1 98.5 103 ARG A CA 1
ATOM 806 C C . ARG A 1 103 ? -6.191 13.68 0.866 1 98.5 103 ARG A C 1
ATOM 808 O O . ARG A 1 103 ? -5.418 12.727 0.986 1 98.5 103 ARG A O 1
ATOM 815 N N . ASN A 1 104 ? -5.852 14.883 0.609 1 98.56 104 ASN A N 1
ATOM 816 C CA . ASN A 1 104 ? -4.461 15.328 0.626 1 98.56 104 ASN A CA 1
ATOM 817 C C . ASN A 1 104 ? -4.094 15.961 1.964 1 98.56 104 ASN A C 1
ATOM 819 O O . ASN A 1 104 ? -4.875 16.734 2.525 1 98.56 104 ASN A O 1
ATOM 823 N N . LEU A 1 105 ? -3.006 15.547 2.475 1 98.38 105 LEU A N 1
ATOM 824 C CA . LEU A 1 105 ? -2.445 16.219 3.643 1 98.38 105 LEU A CA 1
ATOM 825 C C . LEU A 1 105 ? -1.529 17.359 3.223 1 98.38 105 LEU A C 1
ATOM 827 O O . LEU A 1 105 ? -0.571 17.156 2.477 1 98.38 105 LEU A O 1
ATOM 831 N N . ASP A 1 106 ? -1.802 18.562 3.592 1 97.25 106 ASP A N 1
ATOM 832 C CA . ASP A 1 106 ? -0.918 19.703 3.334 1 97.25 106 ASP A CA 1
ATOM 833 C C . ASP A 1 106 ? 0.323 19.641 4.223 1 97.25 106 ASP A C 1
ATOM 835 O O . ASP A 1 106 ? 0.405 20.344 5.23 1 97.25 106 ASP A O 1
ATOM 839 N N . PHE A 1 107 ? 1.267 18.906 3.812 1 96.12 107 PHE A N 1
ATOM 840 C CA . PHE A 1 107 ? 2.41 18.656 4.684 1 96.12 107 PHE A CA 1
ATOM 841 C C . PHE A 1 107 ? 3.396 19.812 4.625 1 96.12 107 PHE A C 1
ATOM 843 O O . PHE A 1 107 ? 4.281 19.922 5.477 1 96.12 107 PHE A O 1
ATOM 850 N N . LYS A 1 108 ? 3.279 20.734 3.693 1 93.06 108 LYS A N 1
ATOM 851 C CA . LYS A 1 108 ? 4.219 21.844 3.533 1 93.06 108 LYS A CA 1
ATOM 852 C C . LYS A 1 108 ? 4.105 22.828 4.688 1 93.06 108 LYS A C 1
ATOM 854 O O . LYS A 1 108 ? 5.059 23.547 4.996 1 93.06 108 LYS A O 1
ATOM 859 N N . ASN A 1 109 ? 3.002 22.844 5.324 1 91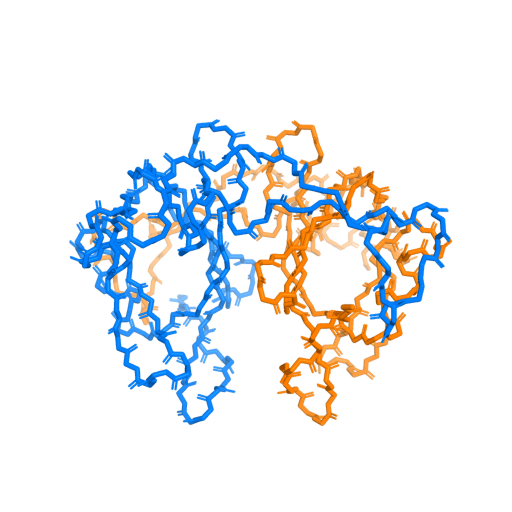.62 109 ASN A N 1
ATOM 860 C CA . ASN A 1 109 ? 2.814 23.75 6.453 1 91.62 109 ASN A CA 1
ATOM 861 C C . ASN A 1 109 ? 3.174 23.078 7.773 1 91.62 109 ASN A C 1
ATOM 863 O O . ASN A 1 109 ? 2.869 23.609 8.844 1 91.62 109 ASN A O 1
ATOM 867 N N . SER A 1 110 ? 3.748 21.891 7.719 1 92.62 110 SER A N 1
ATOM 868 C CA . SER A 1 110 ? 4.215 21.125 8.875 1 92.62 110 SER A CA 1
ATOM 869 C C . SER A 1 110 ? 3.127 21.016 9.938 1 92.62 110 SER A C 1
ATOM 871 O O . SER A 1 110 ? 3.344 21.391 11.094 1 92.62 110 SER A O 1
ATOM 873 N N . PRO A 1 111 ? 2.002 20.453 9.547 1 95.19 111 PRO A N 1
ATOM 874 C CA . PRO A 1 111 ? 0.903 20.344 10.508 1 95.19 111 PRO A CA 1
ATOM 875 C C . PRO A 1 111 ? 1.231 19.438 11.688 1 95.19 111 PRO A C 1
ATOM 877 O O . PRO A 1 111 ? 2.143 18.609 11.594 1 95.19 111 PRO A O 1
ATOM 880 N N . ASP A 1 112 ? 0.491 19.656 12.797 1 94.88 112 ASP A N 1
ATOM 881 C CA . ASP A 1 112 ? 0.533 18.719 13.922 1 94.88 112 ASP A CA 1
ATOM 882 C C . ASP A 1 112 ? -0.283 17.469 13.633 1 94.88 112 ASP A C 1
ATOM 884 O O . ASP A 1 112 ? -1.516 17.5 13.617 1 94.88 112 ASP A O 1
ATOM 888 N N . ILE A 1 113 ? 0.351 16.328 13.453 1 96.69 113 ILE A N 1
ATOM 889 C CA . ILE A 1 113 ? -0.304 15.102 12.992 1 96.69 113 ILE A CA 1
ATOM 890 C C . ILE A 1 113 ? -1.163 14.523 14.109 1 96.69 113 ILE A C 1
ATOM 892 O O . ILE A 1 113 ? -1.962 13.609 13.883 1 96.69 113 ILE A O 1
ATOM 896 N N . ASP A 1 114 ? -1.044 15.078 15.367 1 96 114 ASP A N 1
ATOM 897 C CA . ASP A 1 114 ? -1.862 14.664 16.5 1 96 114 ASP A CA 1
ATOM 898 C C . ASP A 1 114 ? -3.1 15.547 16.641 1 96 114 ASP A C 1
ATOM 900 O O . ASP A 1 114 ? -3.99 15.25 17.438 1 96 114 ASP A O 1
ATOM 904 N N . ASP A 1 115 ? -3.074 16.609 15.953 1 96.69 115 ASP A N 1
ATOM 905 C CA . ASP A 1 115 ? -4.168 17.578 16.016 1 96.69 115 ASP A CA 1
ATOM 906 C C . ASP A 1 115 ? -4.348 18.297 14.68 1 96.69 115 ASP A C 1
ATOM 908 O O . ASP A 1 115 ? -4.164 19.516 14.594 1 96.69 115 ASP A O 1
ATOM 912 N N . LEU A 1 116 ? -4.766 17.516 13.672 1 97.38 116 LEU A N 1
ATOM 913 C CA . LEU A 1 116 ? -4.965 18.062 12.336 1 97.38 116 LEU A CA 1
ATOM 914 C C . LEU A 1 116 ? -6.227 18.906 12.281 1 97.38 116 LEU A C 1
ATOM 916 O O . LEU A 1 116 ? -7.27 18.516 12.805 1 97.38 116 LEU A O 1
ATOM 920 N N . LYS A 1 117 ? -6.055 20.031 11.672 1 96.44 117 LYS A N 1
ATOM 921 C CA . LYS A 1 117 ? -7.188 20.922 11.438 1 96.44 117 LYS A CA 1
ATOM 922 C C . LYS A 1 117 ? -7.812 20.672 10.07 1 96.44 117 LYS A C 1
ATOM 924 O O . LYS A 1 117 ? -7.223 19.984 9.234 1 96.44 117 LYS A O 1
ATOM 929 N N . ASP A 1 118 ? -9.008 21.188 9.867 1 95.06 118 ASP A N 1
ATOM 930 C CA . ASP A 1 118 ? -9.719 21 8.609 1 95.06 118 ASP A CA 1
ATOM 931 C C . ASP A 1 118 ? -8.891 21.5 7.43 1 95.06 118 ASP A C 1
ATOM 933 O O . ASP A 1 118 ? -8.914 20.906 6.352 1 95.06 118 ASP A O 1
ATOM 937 N N . GLU A 1 119 ? -8.195 22.531 7.688 1 95.69 119 GLU A N 1
ATOM 938 C CA . GLU A 1 119 ? -7.426 23.156 6.609 1 95.69 119 GLU A CA 1
ATOM 939 C C . GLU A 1 119 ? -6.211 22.297 6.246 1 95.69 119 GLU A C 1
ATOM 941 O O . GLU A 1 119 ? -5.594 22.5 5.195 1 95.69 119 GLU A O 1
ATOM 946 N N . ASP A 1 120 ? -5.828 21.391 7.16 1 97.25 120 ASP A N 1
ATOM 947 C CA . ASP A 1 120 ? -4.66 20.547 6.914 1 97.25 120 ASP A CA 1
ATOM 948 C C . ASP A 1 120 ? -4.984 19.422 5.922 1 97.25 120 ASP A C 1
ATOM 950 O O . ASP A 1 120 ? -4.082 18.812 5.355 1 97.25 120 ASP A O 1
ATOM 954 N N . LEU A 1 121 ? -6.262 19.094 5.762 1 97.44 121 LEU A N 1
ATOM 955 C CA . LEU A 1 121 ? -6.727 18.031 4.871 1 97.44 121 LEU A CA 1
ATOM 956 C C . LEU A 1 121 ? -7.656 18.594 3.803 1 97.44 121 LEU A C 1
ATOM 958 O O . LEU A 1 121 ? -8.594 19.328 4.113 1 97.44 121 LEU A O 1
ATOM 962 N N . LYS A 1 122 ? -7.359 18.266 2.553 1 97.38 122 LYS A N 1
ATOM 963 C CA . LYS A 1 122 ? -8.203 18.703 1.44 1 97.38 122 LYS A CA 1
ATOM 964 C C . LYS A 1 122 ? -8.742 17.5 0.664 1 97.38 122 LYS A C 1
ATOM 966 O O . LYS A 1 122 ? -7.98 16.625 0.238 1 97.38 122 LYS A O 1
ATOM 971 N N . THR A 1 123 ? -10.047 17.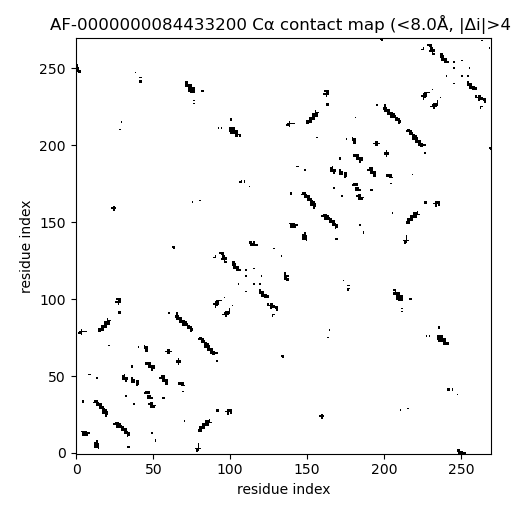422 0.481 1 97.94 123 THR A N 1
ATOM 972 C CA . THR A 1 123 ? -10.648 16.375 -0.344 1 97.94 123 THR A CA 1
ATOM 973 C C . THR A 1 123 ? -10.219 16.531 -1.8 1 97.94 123 THR A C 1
ATOM 975 O O . THR A 1 123 ? -10.258 17.625 -2.359 1 97.94 123 THR A O 1
ATOM 978 N N . ASN A 1 124 ? -9.789 15.445 -2.404 1 97.94 124 ASN A N 1
ATOM 979 C CA . ASN A 1 124 ? -9.188 15.555 -3.73 1 97.94 124 ASN A CA 1
ATOM 980 C C . ASN A 1 124 ? -10.031 14.844 -4.785 1 97.94 124 ASN A C 1
ATOM 982 O O . ASN A 1 124 ? -9.594 14.672 -5.922 1 97.94 124 ASN A O 1
ATOM 986 N N . GLN A 1 125 ? -11.172 14.367 -4.418 1 97.44 125 GLN A N 1
ATOM 987 C CA . GLN A 1 125 ? -12.039 13.695 -5.375 1 97.44 125 GLN A CA 1
ATOM 988 C C . GLN A 1 125 ? -13.508 13.938 -5.043 1 97.44 125 GLN A C 1
ATOM 990 O O . GLN A 1 125 ? -13.844 14.305 -3.916 1 97.44 125 GLN A O 1
ATOM 995 N N . LYS A 1 126 ? -14.344 13.781 -6.043 1 96.75 126 LYS A N 1
ATOM 996 C CA . LYS A 1 126 ? -15.789 13.883 -5.836 1 96.75 126 LYS A CA 1
ATOM 997 C C . LYS A 1 126 ? -16.375 12.539 -5.402 1 96.75 126 LYS A C 1
ATOM 999 O O . LYS A 1 126 ? -15.891 11.484 -5.824 1 96.75 126 LYS A O 1
ATOM 1004 N N . ARG A 1 127 ? -17.375 12.672 -4.57 1 96.75 127 ARG A N 1
ATOM 1005 C CA . ARG A 1 127 ? -18.078 11.461 -4.164 1 96.75 127 ARG A CA 1
ATOM 1006 C C . ARG A 1 127 ? -18.875 10.875 -5.328 1 96.75 127 ARG A C 1
ATOM 1008 O O . ARG A 1 127 ? -19.578 11.594 -6.027 1 96.75 127 ARG A O 1
ATOM 1015 N N . LEU A 1 128 ? -18.781 9.609 -5.504 1 97.19 128 LEU A N 1
ATOM 1016 C CA . LEU A 1 128 ? -19.469 8.938 -6.598 1 97.19 128 LEU A CA 1
ATOM 1017 C C . LEU A 1 128 ? -20.875 8.523 -6.188 1 97.19 128 LEU A C 1
ATOM 1019 O O . LEU A 1 128 ? -21.797 8.492 -7.02 1 97.19 128 LEU A O 1
ATOM 1023 N N . VAL A 1 129 ? -21.016 8.164 -4.914 1 96.38 129 VAL A N 1
ATOM 1024 C CA . VAL A 1 129 ? -22.281 7.684 -4.402 1 96.38 129 VAL A CA 1
ATOM 1025 C C . VAL A 1 129 ? -22.469 8.125 -2.951 1 96.38 129 VAL A C 1
ATOM 1027 O O . VAL A 1 129 ? -21.484 8.367 -2.244 1 96.38 129 VAL A O 1
ATOM 1030 N N . ASN A 1 130 ? -23.672 8.219 -2.588 1 95.75 130 ASN A N 1
ATOM 1031 C CA . ASN A 1 130 ? -23.969 8.391 -1.172 1 95.75 130 ASN A CA 1
ATOM 1032 C C . ASN A 1 130 ? -23.922 7.07 -0.417 1 95.75 130 ASN A C 1
ATOM 1034 O O . ASN A 1 130 ? -24.625 6.121 -0.774 1 95.75 130 ASN A O 1
ATOM 1038 N N . PRO A 1 131 ? -23.141 7.16 0.616 1 92.94 131 PRO A N 1
ATOM 1039 C CA . PRO A 1 131 ? -23.031 5.891 1.337 1 92.94 131 PRO A CA 1
ATOM 1040 C C . PRO A 1 131 ? -24.391 5.34 1.778 1 92.94 131 PRO A C 1
ATOM 1042 O O . PRO A 1 131 ? -24.594 4.125 1.771 1 92.94 131 PRO A O 1
ATOM 1045 N N . ASP A 1 132 ? -25.219 6.168 2.094 1 93.19 132 ASP A N 1
ATOM 1046 C CA . ASP A 1 132 ? -26.531 5.75 2.562 1 93.19 132 ASP A CA 1
ATOM 1047 C C . ASP A 1 132 ? -27.312 5.055 1.449 1 93.19 132 ASP A C 1
ATOM 1049 O O . ASP A 1 132 ? -28.25 4.301 1.719 1 93.19 132 ASP A O 1
ATOM 1053 N N . ASP A 1 133 ? -26.984 5.309 0.216 1 90 133 ASP A N 1
ATOM 1054 C CA . ASP A 1 133 ? -27.672 4.723 -0.928 1 90 133 ASP A CA 1
ATOM 1055 C C . ASP A 1 133 ? -27.094 3.357 -1.285 1 90 133 ASP A C 1
ATOM 1057 O O . ASP A 1 133 ? -27.672 2.615 -2.078 1 90 133 ASP A O 1
ATOM 1061 N N . VAL A 1 134 ? -25.984 3 -0.719 1 83.94 134 VAL A N 1
ATOM 1062 C CA . VAL A 1 134 ? -25.25 1.81 -1.117 1 83.94 134 VAL A CA 1
ATOM 1063 C C . VAL A 1 134 ? -25.359 0.745 -0.028 1 83.94 134 VAL A C 1
ATOM 1065 O O . VAL A 1 134 ? -25.5 -0.443 -0.324 1 83.94 134 VAL A O 1
ATOM 1068 N N . TYR A 1 135 ? -25.484 1.298 1.27 1 80.06 135 TYR A N 1
ATOM 1069 C CA . TYR A 1 135 ? -25.453 0.368 2.393 1 80.06 135 TYR A CA 1
ATOM 1070 C C . TYR A 1 135 ? -26.719 0.488 3.232 1 80.06 135 TYR A C 1
ATOM 1072 O O . TYR A 1 135 ? -27.203 1.594 3.486 1 80.06 135 TYR A O 1
ATOM 1080 N N . MET B 1 1 ? -8.859 16.141 13.852 1 93.25 1 MET B N 1
ATOM 1081 C CA . MET B 1 1 ? -8.523 14.836 13.297 1 93.25 1 MET B CA 1
ATOM 1082 C C . MET B 1 1 ? -7.062 14.492 13.562 1 93.25 1 MET B C 1
ATOM 1084 O O . MET B 1 1 ? -6.238 15.383 13.766 1 93.25 1 MET B O 1
ATOM 1088 N N . GLU B 1 2 ? -6.762 13.148 13.648 1 97.69 2 GLU B N 1
ATOM 1089 C CA . GLU B 1 2 ? -5.371 12.758 13.859 1 97.69 2 GLU B CA 1
ATOM 1090 C C . GLU B 1 2 ? -5.004 11.539 13.016 1 97.69 2 GLU B C 1
ATOM 1092 O O . GLU B 1 2 ? -5.867 10.727 12.688 1 97.69 2 GLU B O 1
ATOM 1097 N N . ILE B 1 3 ? -3.764 11.492 12.609 1 98.44 3 ILE B N 1
ATOM 1098 C CA . ILE B 1 3 ? -3.264 10.258 12.023 1 98.44 3 ILE B CA 1
ATOM 1099 C C . ILE B 1 3 ? -3.363 9.125 13.039 1 98.44 3 ILE B C 1
ATOM 1101 O O . ILE B 1 3 ? -2.986 9.289 14.203 1 98.44 3 ILE B O 1
ATOM 1105 N N . ASN B 1 4 ? -3.939 8.008 12.602 1 98.25 4 ASN B N 1
ATOM 1106 C CA . ASN B 1 4 ? -4.27 6.906 13.508 1 98.25 4 ASN B CA 1
ATOM 1107 C C . ASN B 1 4 ? -3.207 5.809 13.469 1 98.25 4 ASN B C 1
ATOM 1109 O O . ASN B 1 4 ? -3.326 4.855 12.695 1 98.25 4 ASN B O 1
ATOM 1113 N N . PHE B 1 5 ? -2.225 5.945 14.375 1 98 5 PHE B N 1
ATOM 1114 C CA . PHE B 1 5 ? -1.18 4.934 14.477 1 98 5 PHE B CA 1
ATOM 1115 C C . PHE B 1 5 ? -1.676 3.723 15.258 1 98 5 PHE B C 1
ATOM 1117 O O . PHE B 1 5 ? -1.146 3.408 16.328 1 98 5 PHE B O 1
ATOM 1124 N N . ARG B 1 6 ? -2.527 3.002 14.711 1 94.06 6 ARG B N 1
ATOM 1125 C CA . ARG B 1 6 ? -3.236 1.998 15.492 1 94.06 6 ARG B CA 1
ATOM 1126 C C . ARG B 1 6 ? -2.584 0.627 15.352 1 94.06 6 ARG B C 1
ATOM 1128 O O . ARG B 1 6 ? -2.863 -0.286 16.125 1 94.06 6 ARG B O 1
ATOM 1135 N N . HIS B 1 7 ? -1.76 0.442 14.32 1 93.56 7 HIS B N 1
ATOM 1136 C CA . HIS B 1 7 ? -1.09 -0.843 14.156 1 93.56 7 HIS B CA 1
ATOM 1137 C C . HIS B 1 7 ? 0.114 -0.957 15.086 1 93.56 7 HIS B C 1
ATOM 1139 O O . HIS B 1 7 ? 0.862 0.008 15.266 1 93.56 7 HIS B O 1
ATOM 1145 N N . GLU B 1 8 ? 0.278 -2.131 15.703 1 93.44 8 GLU B N 1
ATOM 1146 C CA . GLU B 1 8 ? 1.39 -2.303 16.625 1 93.44 8 GLU B CA 1
ATOM 1147 C C . GLU B 1 8 ? 2.295 -3.455 16.203 1 93.44 8 GLU B C 1
ATOM 1149 O O . GLU B 1 8 ? 1.819 -4.566 15.953 1 93.44 8 GLU B O 1
ATOM 1154 N N . ILE B 1 9 ? 3.525 -3.158 16.062 1 92.12 9 ILE B N 1
ATOM 1155 C CA . ILE B 1 9 ? 4.551 -4.148 15.75 1 92.12 9 ILE B CA 1
ATOM 1156 C C . ILE B 1 9 ? 5.688 -4.051 16.766 1 92.12 9 ILE B C 1
ATOM 1158 O O . ILE B 1 9 ? 6.359 -3.02 16.859 1 92.12 9 ILE B O 1
ATOM 1162 N N . ASN B 1 10 ? 5.969 -5.117 17.547 1 91.56 10 ASN B N 1
ATOM 1163 C CA . ASN B 1 10 ? 7.008 -5.152 18.578 1 91.56 10 ASN B CA 1
ATOM 1164 C C . ASN B 1 10 ? 6.891 -3.975 19.531 1 91.56 10 ASN B C 1
ATOM 1166 O O . ASN B 1 10 ? 7.887 -3.32 19.844 1 91.56 10 ASN B O 1
ATOM 1170 N N . GLY B 1 11 ? 5.715 -3.568 19.828 1 93.31 11 GLY B N 1
ATOM 1171 C CA . GLY B 1 11 ? 5.48 -2.521 20.797 1 93.31 11 GLY B CA 1
ATOM 1172 C C . GLY B 1 11 ? 5.469 -1.13 20.203 1 93.31 11 GLY B C 1
ATOM 1173 O O . GLY B 1 11 ? 5.215 -0.147 20.906 1 93.31 11 GLY B O 1
ATOM 1174 N N . MET B 1 12 ? 5.758 -0.999 18.969 1 96.19 12 MET B N 1
ATOM 1175 C CA . MET B 1 12 ? 5.781 0.292 18.281 1 96.19 12 MET B CA 1
ATOM 1176 C C . MET B 1 12 ? 4.5 0.515 17.484 1 96.19 12 MET B C 1
ATOM 1178 O O . MET B 1 12 ? 4.098 -0.338 16.703 1 96.19 12 MET B O 1
ATOM 1182 N N . LYS B 1 13 ? 3.828 1.617 17.734 1 97.25 13 LYS B N 1
ATOM 1183 C CA . LYS B 1 13 ? 2.639 1.981 16.969 1 97.25 13 LYS B CA 1
ATOM 1184 C C . LYS B 1 13 ? 3.016 2.572 15.609 1 97.25 13 LYS B C 1
ATOM 1186 O O . LYS B 1 13 ? 3.846 3.482 15.531 1 97.25 13 LYS B O 1
ATOM 1191 N N . VAL B 1 14 ? 2.4 2.035 14.555 1 98 14 VAL B N 1
ATOM 1192 C CA . VAL B 1 14 ? 2.803 2.455 13.211 1 98 14 VAL B CA 1
ATOM 1193 C C . VAL B 1 14 ? 1.569 2.609 12.328 1 98 14 VAL B C 1
ATOM 1195 O O . VAL B 1 14 ? 0.469 2.201 12.711 1 98 14 VAL B O 1
ATOM 1198 N N . ILE B 1 15 ? 1.766 3.264 11.188 1 98.25 15 ILE B N 1
ATOM 1199 C CA . ILE B 1 15 ? 0.837 3.238 10.062 1 98.25 15 ILE B CA 1
ATOM 1200 C C . ILE B 1 15 ? 1.523 2.633 8.836 1 98.25 15 ILE B C 1
ATOM 1202 O O . ILE B 1 15 ? 2.754 2.58 8.773 1 98.25 15 ILE B O 1
ATOM 1206 N N . THR B 1 16 ? 0.707 2.139 7.941 1 98.44 16 THR B N 1
ATOM 1207 C CA . THR B 1 16 ? 1.226 1.671 6.66 1 98.44 16 THR B CA 1
ATOM 1208 C C . THR B 1 16 ? 1.429 2.84 5.699 1 98.44 16 THR B C 1
ATOM 1210 O O . THR B 1 16 ? 0.569 3.715 5.59 1 98.44 16 THR B O 1
ATOM 1213 N N . ALA B 1 17 ? 2.584 2.891 5.086 1 98.88 17 ALA B N 1
ATOM 1214 C CA . ALA B 1 17 ? 2.887 3.896 4.074 1 98.88 17 ALA B CA 1
ATOM 1215 C C . ALA B 1 17 ? 3.229 3.244 2.736 1 98.88 17 ALA B C 1
ATOM 1217 O O . ALA B 1 17 ? 4.027 2.307 2.682 1 98.88 17 ALA B O 1
ATOM 1218 N N . VAL B 1 18 ? 2.602 3.701 1.72 1 98.94 18 VAL B N 1
ATOM 1219 C CA . VAL B 1 18 ? 2.904 3.258 0.364 1 98.94 18 VAL B CA 1
ATOM 1220 C C . VAL B 1 18 ? 3.627 4.371 -0.394 1 98.94 18 VAL B C 1
ATOM 1222 O O . VAL B 1 18 ? 3.135 5.496 -0.475 1 98.94 18 VAL B O 1
ATOM 1225 N N . ALA B 1 19 ? 4.812 4.066 -0.859 1 98.94 19 ALA B N 1
ATOM 1226 C CA . ALA B 1 19 ? 5.512 4.98 -1.756 1 98.94 19 ALA B CA 1
ATOM 1227 C C . ALA B 1 19 ? 5.137 4.715 -3.211 1 98.94 19 ALA B C 1
ATOM 1229 O O . ALA B 1 19 ? 5.273 3.59 -3.699 1 98.94 19 ALA B O 1
ATOM 1230 N N . GLN B 1 20 ? 4.672 5.695 -3.848 1 98.94 20 GLN B N 1
ATOM 1231 C CA . GLN B 1 20 ? 4.266 5.625 -5.246 1 98.94 20 GLN B CA 1
ATOM 1232 C C . GLN B 1 20 ? 4.977 6.688 -6.082 1 98.94 20 GLN B C 1
ATOM 1234 O O . GLN B 1 20 ? 5.047 7.852 -5.684 1 98.94 20 GLN B O 1
ATOM 1239 N N . ASP B 1 21 ? 5.473 6.285 -7.223 1 98.94 21 ASP B N 1
ATOM 1240 C CA . ASP B 1 21 ? 6.09 7.25 -8.125 1 98.94 21 ASP B CA 1
ATOM 1241 C C . ASP B 1 21 ? 5.09 8.32 -8.562 1 98.94 21 ASP B C 1
ATOM 1243 O O . ASP B 1 21 ? 4 7.996 -9.047 1 98.94 21 ASP B O 1
ATOM 1247 N N . ALA B 1 22 ? 5.496 9.555 -8.445 1 98.69 22 ALA B N 1
ATOM 1248 C CA . ALA B 1 22 ? 4.574 10.672 -8.648 1 98.69 22 ALA B CA 1
ATOM 1249 C C . ALA B 1 22 ? 4.211 10.82 -10.125 1 98.69 22 ALA B C 1
ATOM 1251 O O . ALA B 1 22 ? 3.146 11.352 -10.453 1 98.69 22 ALA B O 1
ATOM 1252 N N . VAL B 1 23 ? 5.023 10.422 -10.969 1 98.12 23 VAL B N 1
ATOM 1253 C CA . VAL B 1 23 ? 4.824 10.648 -12.398 1 98.12 23 VAL B CA 1
ATOM 1254 C C . VAL B 1 23 ? 4.203 9.414 -13.039 1 98.12 23 VAL B C 1
ATOM 1256 O O . VAL B 1 23 ? 3.104 9.477 -13.586 1 98.12 23 VAL B O 1
ATOM 1259 N N . SER B 1 24 ? 4.809 8.219 -12.875 1 98.12 24 SER B N 1
ATOM 1260 C CA . SER B 1 24 ? 4.379 7.016 -13.578 1 98.12 24 SER B CA 1
ATOM 1261 C C . SER B 1 24 ? 3.209 6.344 -12.875 1 98.12 24 SER B C 1
ATOM 1263 O O . SER B 1 24 ? 2.492 5.539 -13.469 1 98.12 24 SER B O 1
ATOM 1265 N N . GLY B 1 25 ? 3.055 6.555 -11.539 1 98.62 25 GLY B N 1
ATOM 1266 C CA . GLY B 1 25 ? 2.039 5.875 -10.75 1 98.62 25 GLY B CA 1
ATOM 1267 C C . GLY B 1 25 ? 2.467 4.496 -10.289 1 98.62 25 GLY B C 1
ATOM 1268 O O . GLY B 1 25 ? 1.692 3.783 -9.648 1 98.62 25 GLY B O 1
ATOM 1269 N N . GLU B 1 26 ? 3.666 4.137 -10.594 1 98.69 26 GLU B N 1
ATOM 1270 C CA . GLU B 1 26 ? 4.172 2.842 -10.148 1 98.69 26 GLU B CA 1
ATOM 1271 C C . GLU B 1 26 ? 4.34 2.805 -8.633 1 98.69 26 GLU B C 1
ATOM 1273 O O . GLU B 1 26 ? 4.832 3.764 -8.039 1 98.69 26 GLU B O 1
ATOM 1278 N N . ILE B 1 27 ? 3.836 1.736 -8.016 1 98.94 27 ILE B N 1
ATOM 1279 C CA . ILE B 1 27 ? 4.074 1.563 -6.586 1 98.94 27 ILE B CA 1
ATOM 1280 C C . ILE B 1 27 ? 5.508 1.087 -6.355 1 98.94 27 ILE B C 1
ATOM 1282 O O . ILE B 1 27 ? 5.93 0.077 -6.926 1 98.94 27 ILE B O 1
ATOM 1286 N N . LEU B 1 28 ? 6.234 1.779 -5.512 1 98.94 28 LEU B N 1
ATOM 1287 C CA . LEU B 1 28 ? 7.66 1.549 -5.328 1 98.94 28 LEU B CA 1
ATOM 1288 C C . LEU B 1 28 ? 7.914 0.605 -4.156 1 98.94 28 LEU B C 1
ATOM 1290 O O . LEU B 1 28 ? 8.695 -0.344 -4.277 1 98.94 28 LEU B O 1
ATOM 1294 N N . MET B 1 29 ? 7.332 0.829 -3.018 1 98.81 29 MET B N 1
ATOM 1295 C CA . MET B 1 29 ? 7.52 0.01 -1.822 1 98.81 29 MET B CA 1
ATOM 1296 C C . MET B 1 29 ? 6.41 0.266 -0.808 1 98.81 29 MET B C 1
ATOM 1298 O O . MET B 1 29 ? 5.668 1.242 -0.926 1 98.81 29 MET B O 1
ATOM 1302 N N . ILE B 1 30 ? 6.234 -0.646 0.058 1 98.75 30 ILE B N 1
ATOM 1303 C CA . ILE B 1 30 ? 5.391 -0.53 1.241 1 98.75 30 ILE B CA 1
ATOM 1304 C C . ILE B 1 30 ? 6.246 -0.648 2.5 1 98.75 30 ILE B C 1
ATOM 1306 O O . ILE B 1 30 ? 7.148 -1.485 2.568 1 98.75 30 ILE B O 1
ATOM 1310 N N . ALA B 1 31 ? 5.973 0.249 3.434 1 98.25 31 ALA B N 1
ATOM 1311 C CA . ALA B 1 31 ? 6.715 0.224 4.691 1 98.25 31 ALA B CA 1
ATOM 1312 C C . ALA B 1 31 ? 5.879 0.786 5.836 1 98.25 31 ALA B C 1
ATOM 1314 O O . ALA B 1 31 ? 4.691 1.075 5.66 1 98.25 31 ALA B O 1
ATOM 1315 N N . ASN B 1 32 ? 6.477 0.799 7.012 1 98 32 ASN B N 1
ATOM 1316 C CA . ASN B 1 32 ? 5.812 1.318 8.203 1 98 32 ASN B CA 1
ATOM 1317 C C . ASN B 1 32 ? 6.398 2.66 8.633 1 98 32 ASN B C 1
ATOM 1319 O O . ASN B 1 32 ? 7.59 2.91 8.445 1 98 32 ASN B O 1
ATOM 1323 N N . MET B 1 33 ? 5.559 3.438 9.141 1 98.69 33 MET B N 1
ATOM 1324 C CA . MET B 1 33 ? 5.98 4.688 9.766 1 98.69 33 MET B CA 1
ATOM 1325 C C . MET B 1 33 ? 5.43 4.793 11.188 1 98.69 33 MET B C 1
ATOM 1327 O O . MET B 1 33 ? 4.238 4.578 11.414 1 98.69 33 MET B O 1
ATOM 1331 N N . ASN B 1 34 ? 6.32 5.008 12.117 1 98.31 34 ASN B N 1
ATOM 1332 C CA . ASN B 1 34 ? 5.84 5.504 13.406 1 98.31 34 ASN B CA 1
ATOM 1333 C C . ASN B 1 34 ? 5.652 7.02 13.391 1 98.31 34 ASN B C 1
ATOM 1335 O O . ASN B 1 34 ? 5.855 7.66 12.359 1 98.31 34 ASN B O 1
ATOM 1339 N N . LYS B 1 35 ? 5.207 7.504 14.508 1 98 35 LYS B N 1
ATOM 1340 C CA . LYS B 1 35 ? 4.926 8.938 14.586 1 98 35 LYS B CA 1
ATOM 1341 C C . LYS B 1 35 ? 6.156 9.758 14.203 1 98 35 LYS B C 1
ATOM 1343 O O . LYS B 1 35 ? 6.062 10.695 13.414 1 98 35 LYS B O 1
ATOM 1348 N N . GLU B 1 36 ? 7.273 9.414 14.734 1 98.06 36 GLU B N 1
ATOM 1349 C CA . GLU B 1 36 ? 8.508 10.148 14.461 1 98.06 36 GLU B CA 1
ATOM 1350 C C . GLU B 1 36 ? 8.859 10.102 12.977 1 98.06 36 GLU B C 1
ATOM 1352 O O . GLU B 1 36 ? 9.266 11.117 12.398 1 98.06 36 GLU B O 1
ATOM 1357 N N . ALA B 1 37 ? 8.727 8.961 12.352 1 98.62 37 ALA B N 1
ATOM 1358 C CA . ALA B 1 37 ? 9.047 8.812 10.93 1 98.62 37 ALA B CA 1
ATOM 1359 C C . ALA B 1 37 ? 8.18 9.742 10.078 1 98.62 37 ALA B C 1
ATOM 1361 O O . ALA B 1 37 ? 8.688 10.414 9.18 1 98.62 37 ALA B O 1
ATOM 1362 N N . LEU B 1 38 ? 6.891 9.781 10.367 1 98.69 38 LEU B N 1
ATOM 1363 C CA . LEU B 1 38 ? 6 10.641 9.602 1 98.69 38 LEU B CA 1
ATOM 1364 C C . LEU B 1 38 ? 6.324 12.109 9.836 1 98.69 38 LEU B C 1
ATOM 1366 O O . LEU B 1 38 ? 6.363 12.906 8.898 1 98.69 38 LEU B O 1
ATOM 1370 N N . GLN B 1 39 ? 6.543 12.422 11.047 1 97.5 39 GLN B N 1
ATOM 1371 C CA . GLN B 1 39 ? 6.883 13.805 11.359 1 97.5 39 GLN B CA 1
ATOM 1372 C C . GLN B 1 39 ? 8.156 14.234 10.633 1 97.5 39 GLN B C 1
ATOM 1374 O O . GLN B 1 39 ? 8.203 15.312 10.039 1 97.5 39 GLN B O 1
ATOM 1379 N N . LYS B 1 40 ? 9.164 13.43 10.688 1 97.88 40 LYS B N 1
ATOM 1380 C CA . LYS B 1 40 ? 10.414 13.734 9.992 1 97.88 40 LYS B CA 1
ATOM 1381 C C . LYS B 1 40 ? 10.188 13.844 8.484 1 97.88 40 LYS B C 1
ATOM 1383 O O . LYS B 1 40 ? 10.797 14.688 7.824 1 97.88 40 LYS B O 1
ATOM 1388 N N . THR B 1 41 ? 9.383 12.969 7.926 1 98.69 41 THR B N 1
ATOM 1389 C CA . THR B 1 41 ? 9.047 13.023 6.508 1 98.69 41 THR B CA 1
ATOM 1390 C C . THR B 1 41 ? 8.43 14.375 6.152 1 98.69 41 THR B C 1
ATOM 1392 O O . THR B 1 41 ? 8.812 15 5.16 1 98.69 41 THR B O 1
ATOM 1395 N N . ILE B 1 42 ? 7.551 14.805 7.008 1 98 42 ILE B N 1
ATOM 1396 C CA . ILE B 1 42 ? 6.859 16.078 6.797 1 98 42 ILE B CA 1
ATOM 1397 C C . ILE B 1 42 ? 7.855 17.234 6.898 1 98 42 ILE B C 1
ATOM 1399 O O . ILE B 1 42 ? 7.84 18.141 6.07 1 98 42 ILE B O 1
ATOM 1403 N N . GLU B 1 43 ? 8.719 17.141 7.789 1 96.69 43 GLU B N 1
ATOM 1404 C CA . GLU B 1 43 ? 9.656 18.219 8.07 1 96.69 43 GLU B CA 1
ATOM 1405 C C . GLU B 1 43 ? 10.727 18.328 6.984 1 96.69 43 GLU B C 1
ATOM 1407 O O . GLU B 1 43 ? 11.117 19.422 6.586 1 96.69 43 GLU B O 1
ATOM 1412 N N . THR B 1 44 ? 11.188 17.172 6.488 1 97.25 44 THR B N 1
ATOM 1413 C CA . THR B 1 44 ? 12.359 17.172 5.625 1 97.25 44 THR B CA 1
ATOM 1414 C C . THR B 1 44 ? 11.953 17.109 4.156 1 97.25 44 THR B C 1
ATOM 1416 O O . THR B 1 44 ? 12.75 17.422 3.268 1 97.25 44 THR B O 1
ATOM 1419 N N . GLY B 1 45 ? 10.742 16.625 3.92 1 97.94 45 GLY B N 1
ATOM 1420 C CA . GLY B 1 45 ? 10.312 16.391 2.551 1 97.94 45 GLY B CA 1
ATOM 1421 C C . GLY B 1 45 ? 10.914 15.133 1.952 1 97.94 45 GLY B C 1
ATOM 1422 O O . GLY B 1 45 ? 10.875 14.938 0.735 1 97.94 45 GLY B O 1
ATOM 1423 N N . LYS B 1 46 ? 11.57 14.344 2.793 1 98.75 46 LYS B N 1
ATOM 1424 C CA . LYS B 1 46 ? 12.148 13.062 2.406 1 98.75 46 LYS B CA 1
ATOM 1425 C C . LYS B 1 46 ? 11.523 11.914 3.197 1 98.75 46 LYS B C 1
ATOM 1427 O O . LYS B 1 46 ? 11.211 12.07 4.383 1 98.75 46 LYS B O 1
ATOM 1432 N N . ALA B 1 47 ? 11.383 10.82 2.557 1 98.88 47 ALA B N 1
ATOM 1433 C CA . ALA B 1 47 ? 10.641 9.734 3.195 1 98.88 47 ALA B CA 1
ATOM 1434 C C . ALA B 1 47 ? 11.484 9.062 4.273 1 98.88 47 ALA B C 1
ATOM 1436 O O . ALA B 1 47 ? 12.578 8.578 4 1 98.88 47 ALA B O 1
ATOM 1437 N N . HIS B 1 48 ? 10.992 9.055 5.438 1 98.88 48 HIS B N 1
ATOM 1438 C CA . HIS B 1 48 ? 11.508 8.305 6.578 1 98.88 48 HIS B CA 1
ATOM 1439 C C . HIS B 1 48 ? 10.57 7.152 6.938 1 98.88 48 HIS B C 1
ATOM 1441 O O . HIS B 1 48 ? 9.352 7.277 6.824 1 98.88 48 HIS B O 1
ATOM 1447 N N . TYR B 1 49 ? 11.148 6.078 7.391 1 98.75 49 TYR B N 1
ATOM 1448 C CA . TYR B 1 49 ? 10.359 4.906 7.75 1 98.75 49 TYR B CA 1
ATOM 1449 C C . TYR B 1 49 ? 10.82 4.324 9.078 1 98.75 49 TYR B C 1
ATOM 1451 O O . TYR B 1 49 ? 11.828 4.762 9.641 1 98.75 49 TYR B O 1
ATOM 1459 N N . TRP B 1 50 ? 10.031 3.445 9.609 1 98.25 50 TRP B N 1
ATOM 1460 C CA . TRP B 1 50 ? 10.398 2.609 10.75 1 98.25 50 TRP B CA 1
ATOM 1461 C C . TRP B 1 50 ? 10.703 1.184 10.297 1 98.25 50 TRP B C 1
ATOM 1463 O O . TRP B 1 50 ? 9.852 0.511 9.719 1 98.25 50 TRP B O 1
ATOM 1473 N N . SER B 1 51 ? 11.945 0.791 10.516 1 95.12 51 SER B N 1
ATOM 1474 C CA . SER B 1 51 ? 12.32 -0.591 10.234 1 95.12 51 SER B CA 1
ATOM 1475 C C . SER B 1 51 ? 11.938 -1.514 11.383 1 95.12 51 SER B C 1
ATOM 1477 O O . SER B 1 51 ? 12.531 -1.444 12.469 1 95.12 51 SER B O 1
ATOM 1479 N N . THR B 1 52 ? 11.07 -2.348 11.078 1 90.25 52 THR B N 1
ATOM 1480 C CA . THR B 1 52 ? 10.594 -3.236 12.133 1 90.25 52 THR B CA 1
ATOM 1481 C C . THR B 1 52 ? 11.625 -4.316 12.438 1 90.25 52 THR B C 1
ATOM 1483 O O . THR B 1 52 ? 11.711 -4.797 13.57 1 90.25 52 THR B O 1
ATOM 1486 N N . SER B 1 53 ? 12.398 -4.738 11.445 1 87.81 53 SER B N 1
ATOM 1487 C CA . SER B 1 53 ? 13.422 -5.758 11.641 1 87.81 53 SER B CA 1
ATOM 1488 C C . SER B 1 53 ? 14.617 -5.195 12.398 1 87.81 53 SER B C 1
ATOM 1490 O O . SER B 1 53 ? 15.195 -5.871 13.25 1 87.81 53 SER B O 1
ATOM 1492 N N . ARG B 1 54 ? 14.93 -3.889 12.156 1 91.5 54 ARG B N 1
ATOM 1493 C CA . ARG B 1 54 ? 16.094 -3.256 12.773 1 91.5 54 ARG B CA 1
ATOM 1494 C C . ARG B 1 54 ? 15.688 -2.416 13.977 1 91.5 54 ARG B C 1
ATOM 1496 O O . ARG B 1 54 ? 16.547 -1.941 14.727 1 91.5 54 ARG B O 1
ATOM 1503 N N . ASN B 1 55 ? 14.445 -2.258 14.18 1 92.56 55 ASN B N 1
ATOM 1504 C CA . ASN B 1 55 ? 13.906 -1.451 15.266 1 92.56 55 ASN B CA 1
ATOM 1505 C C . ASN B 1 55 ? 14.555 -0.072 15.32 1 92.56 55 ASN B C 1
ATOM 1507 O O . ASN B 1 55 ? 15.055 0.348 16.359 1 92.56 55 ASN B O 1
ATOM 1511 N N . LYS B 1 56 ? 14.469 0.601 14.18 1 95.38 56 LYS B N 1
ATOM 1512 C CA . LYS B 1 56 ? 15.078 1.927 14.125 1 95.38 56 LYS B CA 1
ATOM 1513 C C . LYS B 1 56 ? 14.469 2.77 13.016 1 95.38 56 LYS B C 1
ATOM 1515 O O . LYS B 1 56 ? 13.914 2.23 12.055 1 95.38 56 LYS B O 1
ATOM 1520 N N . GLN B 1 57 ? 14.602 4.074 13.219 1 95.5 57 GLN B N 1
ATOM 1521 C CA . GLN B 1 57 ? 14.273 5.035 12.172 1 95.5 57 GLN B CA 1
ATOM 1522 C C . GLN B 1 57 ? 15.242 4.926 11 1 95.5 57 GLN B C 1
ATOM 1524 O O . GLN B 1 57 ? 16.438 4.664 11.195 1 95.5 57 GLN B O 1
ATOM 1529 N N . TRP B 1 58 ? 14.711 5.168 9.852 1 95.31 58 TRP B N 1
ATOM 1530 C CA . TRP B 1 58 ? 15.664 5.203 8.742 1 95.31 58 TRP B CA 1
ATOM 1531 C C . TRP B 1 58 ? 15.164 6.129 7.637 1 95.31 58 TRP B C 1
ATOM 1533 O O . TRP B 1 58 ? 13.969 6.164 7.34 1 95.31 58 TRP B O 1
ATOM 1543 N N . LEU B 1 59 ? 16.016 6.941 7.117 1 97.75 59 LEU B N 1
ATOM 1544 C CA . LEU B 1 59 ? 15.836 7.715 5.895 1 97.75 59 LEU B CA 1
ATOM 1545 C C . LEU B 1 59 ? 16.094 6.855 4.664 1 97.75 59 LEU B C 1
ATOM 1547 O O . LEU B 1 59 ? 17.203 6.359 4.465 1 97.75 59 LEU B O 1
ATOM 1551 N N . LYS B 1 60 ? 15.047 6.656 3.863 1 97.81 60 LYS B N 1
ATOM 1552 C CA . LYS B 1 60 ? 15.234 5.855 2.658 1 97.81 60 LYS B CA 1
ATOM 1553 C C . LYS B 1 60 ? 16.312 6.453 1.765 1 97.81 60 LYS B C 1
ATOM 1555 O O . LYS B 1 60 ? 16.234 7.621 1.374 1 97.81 60 LYS B O 1
ATOM 1560 N N . GLY B 1 61 ? 17.297 5.609 1.458 1 96.44 61 GLY B N 1
ATOM 1561 C CA . GLY B 1 61 ? 18.359 6.027 0.558 1 96.44 61 GLY B CA 1
ATOM 1562 C C . GLY B 1 61 ? 19.484 6.754 1.266 1 96.44 61 GLY B C 1
ATOM 1563 O O . GLY B 1 61 ? 20.375 7.316 0.619 1 96.44 61 GLY B O 1
ATOM 1564 N N . GLU B 1 62 ? 19.469 6.773 2.615 1 94.38 62 GLU B N 1
ATOM 1565 C CA . GLU B 1 62 ? 20.516 7.473 3.357 1 94.38 62 GLU B CA 1
ATOM 1566 C C . GLU B 1 62 ? 21.906 6.926 3.016 1 94.38 62 GLU B C 1
ATOM 1568 O O . GLU B 1 62 ? 22.859 7.691 2.848 1 94.38 62 GLU B O 1
ATOM 1573 N N . SER B 1 63 ? 22.031 5.621 2.904 1 90.94 63 SER B N 1
ATOM 1574 C CA . SER B 1 63 ? 23.297 4.984 2.592 1 90.94 63 SER B CA 1
ATOM 1575 C C . SER B 1 63 ? 23.547 4.938 1.086 1 90.94 63 SER B C 1
ATOM 1577 O O . SER B 1 63 ? 24.641 5.227 0.618 1 90.94 63 SER B O 1
ATOM 1579 N N . SER B 1 64 ? 22.609 4.656 0.306 1 93.44 64 SER B N 1
ATOM 1580 C CA . SER B 1 64 ? 22.734 4.383 -1.123 1 93.44 64 SER B CA 1
ATOM 1581 C C . SER B 1 64 ? 22.609 5.664 -1.94 1 93.44 64 SER B C 1
ATOM 1583 O O . SER B 1 64 ? 22.953 5.688 -3.123 1 93.44 64 SER B O 1
ATOM 1585 N N . GLY B 1 65 ? 22.109 6.758 -1.351 1 96.12 65 GLY B N 1
ATOM 1586 C CA . GLY B 1 65 ? 21.781 7.957 -2.109 1 96.12 65 GLY B CA 1
ATOM 1587 C C . GLY B 1 65 ? 20.469 7.852 -2.848 1 96.12 65 GLY B C 1
ATOM 1588 O O . GLY B 1 65 ? 20.016 8.812 -3.475 1 96.12 65 GLY B O 1
ATOM 1589 N N . HIS B 1 66 ? 19.781 6.719 -2.844 1 97.69 66 HIS B N 1
ATOM 1590 C CA . HIS B 1 66 ? 18.516 6.523 -3.539 1 97.69 66 HIS B CA 1
ATOM 1591 C C . HIS B 1 66 ? 17.344 7.09 -2.729 1 97.69 66 HIS B C 1
ATOM 1593 O O . HIS B 1 66 ? 16.438 6.352 -2.348 1 97.69 66 HIS B O 1
ATOM 1599 N N . ILE B 1 67 ? 17.312 8.352 -2.561 1 98.56 67 ILE B N 1
ATOM 1600 C CA . ILE B 1 67 ? 16.391 9.094 -1.697 1 98.56 67 ILE B CA 1
ATOM 1601 C C . ILE B 1 67 ? 15.023 9.18 -2.354 1 98.56 67 ILE B C 1
ATOM 1603 O O . ILE B 1 67 ? 14.906 9.141 -3.58 1 98.56 67 ILE B O 1
ATOM 1607 N N . GLN B 1 68 ? 14.047 9.25 -1.475 1 98.88 68 GLN B N 1
ATOM 1608 C CA . GLN B 1 68 ? 12.664 9.492 -1.891 1 98.88 68 GLN B CA 1
ATOM 1609 C C . GLN B 1 68 ? 12.203 10.891 -1.496 1 98.88 68 GLN B C 1
ATOM 1611 O O . GLN B 1 68 ? 11.992 11.172 -0.315 1 98.88 68 GLN B O 1
ATOM 1616 N N . GLU B 1 69 ? 12.062 11.711 -2.475 1 98.88 69 GLU B N 1
ATOM 1617 C CA . GLU B 1 69 ? 11.539 13.047 -2.225 1 98.88 69 GLU B CA 1
ATOM 1618 C C . GLU B 1 69 ? 10.016 13.062 -2.318 1 98.88 69 GLU B C 1
ATOM 1620 O O . GLU B 1 69 ? 9.445 12.594 -3.307 1 98.88 69 GLU B O 1
ATOM 1625 N N . VAL B 1 70 ? 9.414 13.641 -1.335 1 98.81 70 VAL B N 1
ATOM 1626 C CA . VAL B 1 70 ? 7.957 13.594 -1.234 1 98.81 70 VAL B CA 1
ATOM 1627 C C . VAL B 1 70 ? 7.348 14.789 -1.965 1 98.81 70 VAL B C 1
ATOM 1629 O O . VAL B 1 70 ? 7.715 15.93 -1.708 1 98.81 70 VAL B O 1
ATOM 1632 N N . GLU B 1 71 ? 6.391 14.461 -2.85 1 98.75 71 GLU B N 1
ATOM 1633 C CA . GLU B 1 71 ? 5.695 15.516 -3.582 1 98.75 71 GLU B CA 1
ATOM 1634 C C . GLU B 1 71 ? 4.297 15.75 -3.02 1 98.75 71 GLU B C 1
ATOM 1636 O O . GLU B 1 71 ? 3.803 16.875 -3.018 1 98.75 71 GLU B O 1
ATOM 1641 N N . GLU B 1 72 ? 3.682 14.68 -2.617 1 98.69 72 GLU B N 1
ATOM 1642 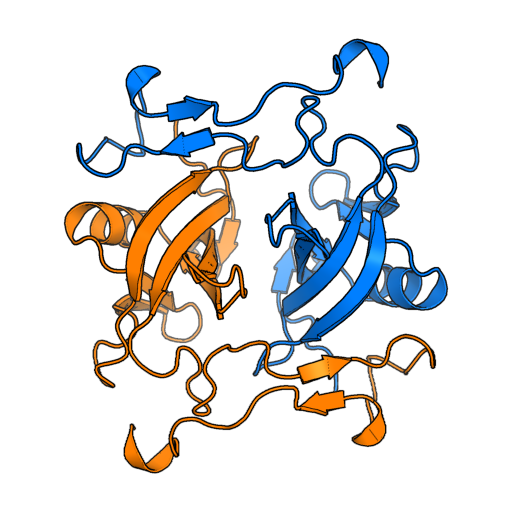C CA . GLU B 1 72 ? 2.33 14.711 -2.064 1 98.69 72 GLU B CA 1
ATOM 1643 C C . GLU B 1 72 ? 2.145 13.617 -1.013 1 98.69 72 GLU B C 1
ATOM 1645 O O . GLU B 1 72 ? 2.824 12.586 -1.051 1 98.69 72 GLU B O 1
ATOM 1650 N N . ILE B 1 73 ? 1.287 13.867 -0.075 1 98.88 73 ILE B N 1
ATOM 1651 C CA . ILE B 1 73 ? 0.873 12.859 0.9 1 98.88 73 ILE B CA 1
ATOM 1652 C C . ILE B 1 73 ? -0.647 12.719 0.883 1 98.88 73 ILE B C 1
ATOM 1654 O O . ILE B 1 73 ? -1.37 13.719 0.985 1 98.88 73 ILE B O 1
ATOM 1658 N N . LEU B 1 74 ? -1.152 11.586 0.682 1 98.88 74 LEU B N 1
ATOM 1659 C CA . LEU B 1 74 ? -2.574 11.273 0.777 1 98.88 74 LEU B CA 1
ATOM 1660 C C . LEU B 1 74 ? -2.865 10.438 2.021 1 98.88 74 LEU B C 1
ATOM 1662 O O . LEU B 1 74 ? -2.039 9.617 2.432 1 98.88 74 LEU B O 1
ATOM 1666 N N . VAL B 1 75 ? -4.02 10.633 2.572 1 98.62 75 VAL B N 1
ATOM 1667 C CA . VAL B 1 75 ? -4.422 9.906 3.77 1 98.62 75 VAL B CA 1
ATOM 1668 C C . VAL B 1 75 ? -5.75 9.195 3.516 1 98.62 75 VAL B C 1
ATOM 1670 O O . VAL B 1 75 ? -6.656 9.758 2.895 1 98.62 75 VAL B O 1
ATOM 1673 N N . ASP B 1 76 ? -5.852 7.965 4.043 1 98.56 76 ASP B N 1
ATOM 1674 C CA . ASP B 1 76 ? -7.043 7.191 3.723 1 98.56 76 ASP B CA 1
ATOM 1675 C C . ASP B 1 76 ? -8.203 7.562 4.641 1 98.56 76 ASP B C 1
ATOM 1677 O O . ASP B 1 76 ? -8.07 8.438 5.5 1 98.56 76 ASP B O 1
ATOM 1681 N N . CYS B 1 77 ? -9.32 6.949 4.426 1 97.75 77 CYS B N 1
ATOM 1682 C CA . CYS B 1 77 ? -10.602 7.328 5.012 1 97.75 77 CYS B CA 1
ATOM 1683 C C . CYS B 1 77 ? -10.57 7.195 6.527 1 97.75 77 CYS B C 1
ATOM 1685 O O . CYS B 1 77 ? -11.164 8.008 7.242 1 97.75 77 CYS B O 1
ATOM 1687 N N . ASP B 1 78 ? -9.859 6.195 7.07 1 97 78 ASP B N 1
ATOM 1688 C CA . ASP B 1 78 ? -9.836 6.035 8.523 1 97 78 ASP B CA 1
ATOM 1689 C C . ASP B 1 78 ? -8.5 6.508 9.102 1 97 78 ASP B C 1
ATOM 1691 O O . ASP B 1 78 ? -8.203 6.258 10.266 1 97 78 ASP B O 1
ATOM 1695 N N . MET B 1 79 ? -7.641 7.066 8.375 1 98 79 MET B N 1
ATOM 1696 C CA . MET B 1 79 ? -6.453 7.824 8.773 1 98 79 MET B CA 1
ATOM 1697 C C . MET B 1 79 ? -5.352 6.891 9.258 1 98 79 MET B C 1
ATOM 1699 O O . MET B 1 79 ? -4.457 7.312 9.992 1 98 79 MET B O 1
ATOM 1703 N N . ASP B 1 80 ? -5.293 5.602 8.914 1 97.94 80 ASP B N 1
ATOM 1704 C CA . ASP B 1 80 ? -4.273 4.699 9.438 1 97.94 80 ASP B CA 1
ATOM 1705 C C . ASP B 1 80 ? -3.326 4.234 8.336 1 97.94 80 ASP B C 1
ATOM 1707 O O . ASP B 1 80 ? -2.555 3.291 8.523 1 97.94 80 ASP B O 1
ATOM 1711 N N . ALA B 1 81 ? -3.41 4.84 7.188 1 98.69 81 ALA B N 1
ATOM 1712 C CA . ALA B 1 81 ? -2.496 4.59 6.078 1 98.69 81 ALA B CA 1
ATOM 1713 C C . ALA B 1 81 ? -2.283 5.852 5.246 1 98.69 81 ALA B C 1
ATOM 1715 O O . ALA B 1 81 ? -3.156 6.719 5.191 1 98.69 81 ALA B O 1
ATOM 1716 N N . ILE B 1 82 ? -1.122 5.941 4.645 1 98.88 82 ILE B N 1
ATOM 1717 C CA . ILE B 1 82 ? -0.835 7.105 3.811 1 98.88 82 ILE B CA 1
ATOM 1718 C C . ILE B 1 82 ? -0.173 6.656 2.508 1 98.88 82 ILE B C 1
ATOM 1720 O O . ILE B 1 82 ? 0.406 5.57 2.441 1 98.88 82 ILE B O 1
ATOM 1724 N N . VAL B 1 83 ? -0.354 7.406 1.515 1 98.94 83 VAL B N 1
ATOM 1725 C CA . VAL B 1 83 ? 0.377 7.297 0.257 1 98.94 83 VAL B CA 1
ATOM 1726 C C . VAL B 1 83 ? 1.327 8.484 0.108 1 98.94 83 VAL B C 1
ATOM 1728 O O . VAL B 1 83 ? 0.922 9.641 0.275 1 98.94 83 VAL B O 1
ATOM 1731 N N . LEU B 1 84 ? 2.551 8.195 -0.063 1 98.94 84 LEU B N 1
ATOM 1732 C CA . LEU B 1 84 ? 3.539 9.203 -0.435 1 98.94 84 LEU B CA 1
ATOM 1733 C C . LEU B 1 84 ? 3.766 9.211 -1.943 1 98.94 84 LEU B C 1
ATOM 1735 O O . LEU B 1 84 ? 4.219 8.211 -2.512 1 98.94 84 LEU B O 1
ATOM 1739 N N . LYS B 1 85 ? 3.398 10.289 -2.596 1 98.94 85 LYS B N 1
ATOM 1740 C CA . LYS B 1 85 ? 3.854 10.484 -3.969 1 98.94 85 LYS B CA 1
ATOM 1741 C C . LYS B 1 85 ? 5.316 10.922 -4.008 1 98.94 85 LYS B C 1
ATOM 1743 O O . LYS B 1 85 ? 5.684 11.945 -3.428 1 98.94 85 LYS B O 1
ATOM 1748 N N . ILE B 1 86 ? 6.086 10.188 -4.785 1 98.88 86 ILE B N 1
ATOM 1749 C CA . ILE B 1 86 ? 7.531 10.242 -4.594 1 98.88 86 ILE B CA 1
ATOM 1750 C C . ILE B 1 86 ? 8.211 10.609 -5.91 1 98.88 86 ILE B C 1
ATOM 1752 O O . ILE B 1 86 ? 7.844 10.102 -6.973 1 98.88 86 ILE B O 1
ATOM 1756 N N . LYS B 1 87 ? 9.117 11.516 -5.844 1 98.88 87 LYS B N 1
ATOM 1757 C CA . LYS B 1 87 ? 10.219 11.562 -6.801 1 98.88 87 LYS B CA 1
ATOM 1758 C C . LYS B 1 87 ? 11.367 10.656 -6.355 1 98.88 87 LYS B C 1
ATOM 1760 O O . LYS B 1 87 ? 12.102 10.992 -5.43 1 98.88 87 LYS B O 1
ATOM 1765 N N . GLN B 1 88 ? 11.531 9.562 -7.043 1 98.75 88 GLN B N 1
ATOM 1766 C CA . GLN B 1 88 ? 12.492 8.539 -6.656 1 98.75 88 GLN B CA 1
ATOM 1767 C C . GLN B 1 88 ? 13.859 8.797 -7.297 1 98.75 88 GLN B C 1
ATOM 1769 O O . GLN B 1 88 ? 13.953 8.953 -8.516 1 98.75 88 GLN B O 1
ATOM 1774 N N . ASN B 1 89 ? 14.836 8.844 -6.461 1 97.81 89 ASN B N 1
ATOM 1775 C CA . ASN B 1 89 ? 16.203 8.836 -6.957 1 97.81 89 ASN B CA 1
ATOM 1776 C C . ASN B 1 89 ? 16.797 7.43 -6.957 1 97.81 89 ASN B C 1
ATOM 1778 O O . ASN B 1 89 ? 16.875 6.789 -5.91 1 97.81 89 ASN B O 1
ATOM 1782 N N . GLY B 1 90 ? 17.172 6.98 -8.125 1 97.25 90 GLY B N 1
ATOM 1783 C CA . GLY B 1 90 ? 17.75 5.645 -8.188 1 97.25 90 GLY B CA 1
ATOM 1784 C C . GLY B 1 90 ? 16.75 4.551 -7.898 1 97.25 90 GLY B C 1
ATOM 1785 O O . GLY B 1 90 ? 15.562 4.68 -8.234 1 97.25 90 GLY B O 1
ATOM 1786 N N . ALA B 1 91 ? 17.219 3.404 -7.363 1 98.12 91 ALA B N 1
ATOM 1787 C CA . ALA B 1 91 ? 16.422 2.217 -7.109 1 98.12 91 ALA B CA 1
ATOM 1788 C C . ALA B 1 91 ? 15.75 2.285 -5.734 1 98.12 91 ALA B C 1
ATOM 1790 O O . ALA B 1 91 ? 16.422 2.523 -4.73 1 98.12 91 ALA B O 1
ATOM 1791 N N . ALA B 1 92 ? 14.477 2.062 -5.691 1 98.25 92 ALA B N 1
ATOM 1792 C CA . ALA B 1 92 ? 13.812 1.958 -4.398 1 98.25 92 ALA B CA 1
ATOM 1793 C C . ALA B 1 92 ? 14.117 0.622 -3.729 1 98.25 92 ALA B C 1
ATOM 1795 O O . ALA B 1 92 ? 14.234 0.546 -2.502 1 98.25 92 ALA B O 1
ATOM 1796 N N . CYS B 1 93 ? 14.305 -0.353 -4.539 1 98.12 93 CYS B N 1
ATOM 1797 C CA . CYS B 1 93 ? 14.516 -1.7 -4.023 1 98.12 93 CYS B CA 1
ATOM 1798 C C . CYS B 1 93 ? 16 -1.954 -3.762 1 98.12 93 CYS B C 1
ATOM 1800 O O . CYS B 1 93 ? 16.844 -1.656 -4.609 1 98.12 93 CYS B O 1
ATOM 1802 N N . HIS B 1 94 ? 16.266 -2.6 -2.654 1 96.06 94 HIS B N 1
ATOM 1803 C CA . HIS B 1 94 ? 17.641 -2.92 -2.293 1 96.06 94 HIS B CA 1
ATOM 1804 C C . HIS B 1 94 ? 18.25 -3.922 -3.27 1 96.06 94 HIS B C 1
ATOM 1806 O O . HIS B 1 94 ? 19.469 -4.043 -3.359 1 96.06 94 HIS B O 1
ATOM 1812 N N . GLU B 1 95 ? 17.391 -4.637 -3.957 1 97.19 95 GLU B N 1
ATOM 1813 C CA . GLU B 1 95 ? 17.891 -5.609 -4.926 1 97.19 95 GLU B CA 1
ATOM 1814 C C . GLU B 1 95 ? 18.312 -4.93 -6.223 1 97.19 95 GLU B C 1
ATOM 1816 O O . GLU B 1 95 ? 18.812 -5.586 -7.145 1 97.19 95 GLU B O 1
ATOM 1821 N N . GLY B 1 96 ? 18.078 -3.664 -6.305 1 97.88 96 GLY B N 1
ATOM 1822 C CA . GLY B 1 96 ? 18.594 -2.891 -7.426 1 97.88 96 GLY B CA 1
ATOM 1823 C C . GLY B 1 96 ? 17.531 -2.518 -8.438 1 97.88 96 GLY B C 1
ATOM 1824 O O . GLY B 1 96 ? 17.828 -1.936 -9.477 1 97.88 96 GLY B O 1
ATOM 1825 N N . TYR B 1 97 ? 16.266 -2.873 -8.195 1 98.62 97 TYR B N 1
ATOM 1826 C CA . TYR B 1 97 ? 15.156 -2.562 -9.102 1 98.62 97 TYR B CA 1
ATOM 1827 C C . TYR B 1 97 ? 14.523 -1.223 -8.75 1 98.62 97 TYR B C 1
ATOM 1829 O O . TYR B 1 97 ? 14.609 -0.768 -7.609 1 98.62 97 TYR B O 1
ATOM 1837 N N . TYR B 1 98 ? 13.93 -0.584 -9.742 1 98.62 98 TYR B N 1
ATOM 1838 C CA . TYR B 1 98 ? 13.242 0.683 -9.516 1 98.62 98 TYR B CA 1
ATOM 1839 C C . TYR B 1 98 ? 12.164 0.535 -8.445 1 98.62 98 TYR B C 1
ATOM 1841 O O . TYR B 1 98 ? 11.969 1.436 -7.629 1 98.62 98 TYR B O 1
ATOM 1849 N N . SER B 1 99 ? 11.477 -0.552 -8.414 1 98.88 99 SER B N 1
ATOM 1850 C CA . SER B 1 99 ? 10.391 -0.868 -7.484 1 98.88 99 SER B CA 1
ATOM 1851 C C . SER B 1 99 ? 10.633 -2.207 -6.797 1 98.88 99 SER B C 1
ATOM 1853 O O . SER B 1 99 ? 11.203 -3.125 -7.391 1 98.88 99 SER B O 1
ATOM 1855 N N . CYS B 1 100 ? 10.188 -2.312 -5.551 1 98.75 100 CYS B N 1
ATOM 1856 C CA . CYS B 1 100 ? 10.203 -3.6 -4.863 1 98.75 100 CYS B CA 1
ATOM 1857 C C . CYS B 1 100 ? 9.266 -4.59 -5.539 1 98.75 100 CYS B C 1
ATOM 1859 O O . CYS B 1 100 ? 9.359 -5.797 -5.309 1 98.75 100 CYS B O 1
ATOM 1861 N N . PHE B 1 101 ? 8.344 -4.125 -6.289 1 98.88 101 PHE B N 1
ATOM 1862 C CA . PHE B 1 101 ? 7.34 -4.949 -6.949 1 98.88 101 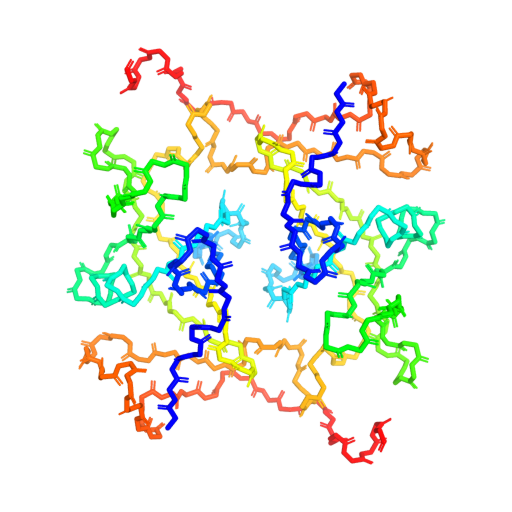PHE B CA 1
ATOM 1863 C C . PHE B 1 101 ? 7.762 -5.273 -8.375 1 98.88 101 PHE B C 1
ATOM 1865 O O . PHE B 1 101 ? 6.988 -5.066 -9.32 1 98.88 101 PHE B O 1
ATOM 1872 N N . PHE B 1 102 ? 8.891 -5.91 -8.492 1 98.69 102 PHE B N 1
ATOM 1873 C CA . PHE B 1 102 ? 9.508 -6.145 -9.789 1 98.69 102 PHE B CA 1
ATOM 1874 C C . PHE B 1 102 ? 9.125 -7.516 -10.328 1 98.69 102 PHE B C 1
ATOM 1876 O O . PHE B 1 102 ? 9.703 -7.988 -11.312 1 98.69 102 PHE B O 1
ATOM 1883 N N . ARG B 1 103 ? 8.102 -8.172 -9.695 1 98.5 103 ARG B N 1
ATOM 1884 C CA . ARG B 1 103 ? 7.664 -9.484 -10.156 1 98.5 103 ARG B CA 1
ATOM 1885 C C . ARG B 1 103 ? 6.148 -9.531 -10.312 1 98.5 103 ARG B C 1
ATOM 1887 O O . ARG B 1 103 ? 5.414 -9.031 -9.461 1 98.5 103 ARG B O 1
ATOM 1894 N N . ASN B 1 104 ? 5.754 -10.133 -11.383 1 98.56 104 ASN B N 1
ATOM 1895 C CA . ASN B 1 104 ? 4.355 -10.477 -11.602 1 98.56 104 ASN B CA 1
ATOM 1896 C C . ASN B 1 104 ? 4.062 -11.922 -11.195 1 98.56 104 ASN B C 1
ATOM 1898 O O . ASN B 1 104 ? 4.852 -12.82 -11.477 1 98.56 104 ASN B O 1
ATOM 1902 N N . LEU B 1 105 ? 3.023 -12.062 -10.484 1 98.38 105 LEU B N 1
ATOM 1903 C CA . LEU B 1 105 ? 2.52 -13.406 -10.203 1 98.38 105 LEU B CA 1
ATOM 1904 C C . LEU B 1 105 ? 1.545 -13.852 -11.281 1 98.38 105 LEU B C 1
ATOM 1906 O O . LEU B 1 105 ? 0.55 -13.18 -11.547 1 98.38 105 LEU B O 1
ATOM 1910 N N . ASP B 1 106 ? 1.808 -14.898 -11.992 1 97.12 106 ASP B N 1
ATOM 1911 C CA . ASP B 1 106 ? 0.871 -15.461 -12.961 1 97.12 106 ASP B CA 1
ATOM 1912 C C . ASP B 1 106 ? -0.306 -16.141 -12.258 1 97.12 106 ASP B C 1
ATOM 1914 O O . ASP B 1 106 ? -0.358 -17.359 -12.156 1 97.12 106 ASP B O 1
ATOM 1918 N N . PHE B 1 107 ? -1.289 -15.383 -11.883 1 96.31 107 PHE B N 1
ATOM 1919 C CA . PHE B 1 107 ? -2.369 -15.906 -11.055 1 96.31 107 PHE B CA 1
ATOM 1920 C C . PHE B 1 107 ? -3.391 -16.641 -11.914 1 96.31 107 PHE B C 1
ATOM 1922 O O . PHE B 1 107 ? -4.23 -17.391 -11.383 1 96.31 107 PHE B O 1
ATOM 1929 N N . LYS B 1 108 ? -3.32 -16.562 -13.211 1 93 108 LYS B N 1
ATOM 1930 C CA . LYS B 1 108 ? -4.305 -17.188 -14.094 1 93 108 LYS B CA 1
ATOM 1931 C C . LYS B 1 108 ? -4.148 -18.703 -14.094 1 93 108 LYS B C 1
ATOM 1933 O O . LYS B 1 108 ? -5.113 -19.422 -14.359 1 93 108 LYS B O 1
ATOM 1938 N N . ASN B 1 109 ? -3.018 -19.172 -13.766 1 91.38 109 ASN B N 1
ATOM 1939 C CA . ASN B 1 109 ? -2.793 -20.609 -13.727 1 91.38 109 ASN B CA 1
ATOM 1940 C C . ASN B 1 109 ? -3.047 -21.188 -12.336 1 91.38 109 ASN B C 1
ATOM 1942 O O . ASN B 1 109 ? -2.693 -22.328 -12.055 1 91.38 109 ASN B O 1
ATOM 1946 N N . SER B 1 110 ? -3.572 -20.391 -11.453 1 92.38 110 SER B N 1
ATOM 1947 C CA . SER B 1 110 ? -3.938 -20.781 -10.094 1 92.38 110 SER B CA 1
ATOM 1948 C C . SER B 1 110 ? -2.783 -21.484 -9.398 1 92.38 110 SER B C 1
ATOM 1950 O O . SER B 1 110 ? -2.938 -22.609 -8.906 1 92.38 110 SER B O 1
ATOM 1952 N N . PRO B 1 111 ? -1.659 -20.766 -9.297 1 94.94 111 PRO B N 1
ATOM 1953 C CA . PRO B 1 111 ? -0.498 -21.406 -8.664 1 9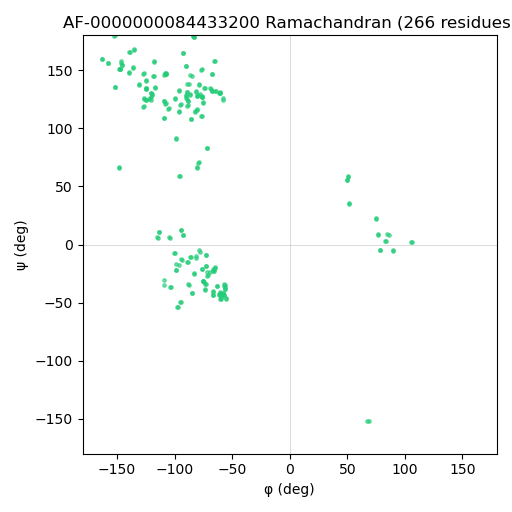4.94 111 PRO B CA 1
ATOM 1954 C C . PRO B 1 111 ? -0.72 -21.703 -7.184 1 94.94 111 PRO B C 1
ATOM 1956 O O . PRO B 1 111 ? -1.604 -21.125 -6.559 1 94.94 111 PRO B O 1
ATOM 1959 N N . ASP B 1 112 ? 0.069 -22.672 -6.668 1 94.5 112 ASP B N 1
ATOM 1960 C CA . ASP B 1 112 ? 0.129 -22.922 -5.23 1 94.5 112 ASP B CA 1
ATOM 1961 C C . ASP B 1 112 ? 0.965 -21.859 -4.523 1 94.5 112 ASP B C 1
ATOM 1963 O O . ASP B 1 112 ? 2.191 -21.844 -4.645 1 94.5 112 ASP B O 1
ATOM 1967 N N . ILE B 1 113 ? 0.366 -21 -3.734 1 96.56 113 ILE B N 1
ATOM 1968 C CA . ILE B 1 113 ? 1.029 -19.844 -3.154 1 96.56 113 ILE B CA 1
ATOM 1969 C C . ILE B 1 113 ? 1.984 -20.281 -2.051 1 96.56 113 ILE B C 1
ATOM 1971 O O . ILE B 1 113 ? 2.797 -19.5 -1.565 1 96.56 113 ILE B O 1
ATOM 1975 N N . ASP B 1 114 ? 1.931 -21.609 -1.653 1 95.81 114 ASP B N 1
ATOM 1976 C CA . ASP B 1 114 ? 2.838 -22.172 -0.66 1 95.81 114 ASP B CA 1
ATOM 1977 C C . ASP B 1 114 ? 4.047 -22.828 -1.328 1 95.81 114 ASP B C 1
ATOM 1979 O O . ASP B 1 114 ? 4.992 -23.234 -0.651 1 95.81 114 ASP B O 1
ATOM 1983 N N . ASP B 1 115 ? 3.941 -23 -2.592 1 96.44 115 ASP B N 1
ATOM 1984 C CA . ASP B 1 115 ? 5 -23.641 -3.359 1 96.44 115 ASP B CA 1
ATOM 1985 C C . ASP B 1 115 ? 5.07 -23.078 -4.777 1 96.44 115 ASP B C 1
ATOM 1987 O O . ASP B 1 115 ? 4.84 -23.812 -5.75 1 96.44 115 ASP B O 1
ATOM 1991 N N . LEU B 1 116 ? 5.441 -21.797 -4.844 1 97.25 116 LEU B N 1
ATOM 1992 C CA . LEU B 1 116 ? 5.539 -21.141 -6.141 1 97.25 116 LEU B CA 1
ATOM 1993 C C . LEU B 1 116 ? 6.77 -21.609 -6.906 1 97.25 116 LEU B C 1
ATOM 1995 O O . LEU B 1 116 ? 7.855 -21.734 -6.336 1 97.25 116 LEU B O 1
ATOM 1999 N N . LYS B 1 117 ? 6.523 -21.891 -8.148 1 96.31 117 LYS B N 1
ATOM 2000 C CA . LYS B 1 117 ? 7.609 -22.25 -9.055 1 96.31 117 LYS B CA 1
ATOM 2001 C C . LYS B 1 117 ? 8.148 -21.031 -9.789 1 96.31 117 LYS B C 1
ATOM 2003 O O . LYS B 1 117 ? 7.527 -19.969 -9.773 1 96.31 117 LYS B O 1
ATOM 2008 N N . ASP B 1 118 ? 9.305 -21.172 -10.391 1 95 118 ASP B N 1
ATOM 2009 C CA . ASP B 1 118 ? 9.938 -20.078 -11.117 1 95 118 ASP B CA 1
ATOM 2010 C C . ASP B 1 118 ? 9.016 -19.531 -12.203 1 95 118 ASP B C 1
ATOM 2012 O O . ASP B 1 118 ? 8.992 -18.328 -12.453 1 95 118 ASP B O 1
ATOM 2016 N N . GLU B 1 119 ? 8.312 -20.422 -12.773 1 95.69 119 GLU B N 1
ATOM 2017 C CA . GLU B 1 119 ? 7.453 -20.031 -13.883 1 95.69 119 GLU B CA 1
ATOM 2018 C C . GLU B 1 119 ? 6.246 -19.234 -13.391 1 95.69 119 GLU B C 1
ATOM 2020 O O . GLU B 1 119 ? 5.559 -18.594 -14.18 1 95.69 119 GLU B O 1
ATOM 2025 N N . ASP B 1 120 ? 5.957 -19.344 -12.086 1 97.25 120 ASP B N 1
ATOM 2026 C CA . ASP B 1 120 ? 4.805 -18.656 -11.523 1 97.25 120 ASP B CA 1
ATOM 2027 C C . ASP B 1 120 ? 5.098 -17.156 -11.344 1 97.25 120 ASP B C 1
ATOM 2029 O O . ASP B 1 120 ? 4.18 -16.359 -11.18 1 97.25 120 ASP B O 1
ATOM 2033 N N . LEU B 1 121 ? 6.375 -16.781 -11.281 1 97.38 121 LEU B N 1
ATOM 2034 C CA . LEU B 1 121 ? 6.809 -15.398 -11.086 1 97.38 121 LEU B CA 1
ATOM 2035 C C . LEU B 1 121 ? 7.648 -14.922 -12.266 1 97.38 121 LEU B C 1
ATOM 2037 O O . LEU B 1 121 ? 8.57 -15.617 -12.695 1 97.38 121 LEU B O 1
ATOM 2041 N N . LYS B 1 122 ? 7.289 -13.766 -12.805 1 97.38 122 LYS B N 1
ATOM 2042 C CA . LYS B 1 122 ? 8.039 -13.172 -13.914 1 97.38 122 LYS B CA 1
ATOM 2043 C C . LYS B 1 122 ? 8.562 -11.789 -13.539 1 97.38 122 LYS B C 1
ATOM 2045 O O . LYS B 1 122 ? 7.805 -10.93 -13.094 1 97.38 122 LYS B O 1
ATOM 2050 N N . THR B 1 123 ? 9.844 -11.562 -13.68 1 97.94 123 THR B N 1
ATOM 2051 C CA . THR B 1 123 ? 10.422 -10.242 -13.461 1 97.94 123 THR B CA 1
ATOM 2052 C C . THR B 1 123 ? 9.891 -9.242 -14.484 1 97.94 123 THR B C 1
ATOM 2054 O O . THR B 1 123 ? 9.867 -9.523 -15.68 1 97.94 123 THR B O 1
ATOM 2057 N N . ASN B 1 124 ? 9.461 -8.094 -14.023 1 97.94 124 ASN B N 1
ATOM 2058 C CA . ASN B 1 124 ? 8.773 -7.168 -14.922 1 97.94 124 ASN B CA 1
ATOM 2059 C C . ASN B 1 124 ? 9.57 -5.883 -15.125 1 97.94 124 ASN B C 1
ATOM 2061 O O . ASN B 1 124 ? 9.062 -4.918 -15.695 1 97.94 124 ASN B O 1
ATOM 2065 N N . GLN B 1 125 ? 10.75 -5.824 -14.602 1 97.5 125 GLN B N 1
ATOM 2066 C CA . GLN B 1 125 ? 11.578 -4.633 -14.758 1 97.5 125 GLN B CA 1
ATOM 2067 C C . GLN B 1 125 ? 13.062 -5 -14.836 1 97.5 125 GLN B C 1
ATOM 2069 O O . GLN B 1 125 ? 13.461 -6.086 -14.414 1 97.5 125 GLN B O 1
ATOM 2074 N N . LYS B 1 126 ? 13.812 -4.129 -15.43 1 96.81 126 LYS B N 1
ATOM 2075 C CA . LYS B 1 126 ? 15.266 -4.305 -15.469 1 96.81 126 LYS B CA 1
ATOM 2076 C C . LYS B 1 126 ? 15.922 -3.746 -14.211 1 96.81 126 LYS B C 1
ATOM 2078 O O . LYS B 1 126 ? 15.453 -2.754 -13.648 1 96.81 126 LYS B O 1
ATOM 2083 N N . ARG B 1 127 ? 16.953 -4.43 -13.836 1 96.81 127 ARG B N 1
ATOM 2084 C CA . ARG B 1 127 ? 17.734 -3.936 -12.703 1 96.81 127 ARG B CA 1
ATOM 2085 C C . ARG B 1 127 ? 18.469 -2.65 -13.062 1 96.81 127 ARG B C 1
ATOM 2087 O O . ARG B 1 127 ? 19.109 -2.572 -14.109 1 96.81 127 ARG B O 1
ATOM 2094 N N . LEU B 1 128 ? 18.406 -1.698 -12.211 1 97.12 128 LEU B N 1
ATOM 2095 C CA . LEU B 1 128 ? 19.031 -0.409 -12.453 1 97.12 128 LEU B CA 1
ATOM 2096 C C . LEU B 1 128 ? 20.484 -0.416 -11.977 1 97.12 128 LEU B C 1
ATOM 2098 O O . LEU B 1 128 ? 21.344 0.26 -12.555 1 97.12 128 LEU B O 1
ATOM 2102 N N . VAL B 1 129 ? 20.703 -1.147 -10.875 1 96.38 129 VAL B N 1
ATOM 2103 C CA . VAL B 1 129 ? 22.031 -1.181 -10.266 1 96.38 129 VAL B CA 1
ATOM 2104 C C . VAL B 1 129 ? 22.297 -2.561 -9.664 1 96.38 129 VAL B C 1
ATOM 2106 O O . VAL B 1 129 ? 21.359 -3.277 -9.312 1 96.38 129 VAL B O 1
ATOM 2109 N N . ASN B 1 130 ? 23.5 -2.869 -9.578 1 95.62 130 ASN B N 1
ATOM 2110 C CA . ASN B 1 130 ? 23.891 -4.051 -8.82 1 95.62 130 ASN B CA 1
ATOM 2111 C C . ASN B 1 130 ? 23.938 -3.762 -7.32 1 95.62 130 ASN B C 1
ATOM 2113 O O . ASN B 1 130 ? 24.625 -2.846 -6.879 1 95.62 130 ASN B O 1
ATOM 2117 N N . PRO B 1 131 ? 23.234 -4.637 -6.652 1 92.94 131 PRO B N 1
ATOM 2118 C CA . PRO B 1 131 ? 23.203 -4.359 -5.215 1 92.94 131 PRO B CA 1
ATOM 2119 C C . PRO B 1 131 ? 24.594 -4.289 -4.598 1 92.94 131 PRO B C 1
ATOM 2121 O O . PRO B 1 131 ? 24.844 -3.484 -3.699 1 92.94 131 PRO B O 1
ATOM 2124 N N . ASP B 1 132 ? 25.422 -5.039 -5.082 1 93.06 132 ASP B N 1
ATOM 2125 C CA . ASP B 1 132 ? 26.781 -5.074 -4.547 1 93.06 132 ASP B CA 1
ATOM 2126 C C . ASP B 1 132 ? 27.5 -3.756 -4.801 1 93.06 132 ASP B C 1
ATOM 2128 O O . ASP B 1 132 ? 28.469 -3.43 -4.109 1 93.06 132 ASP B O 1
ATOM 2132 N N . ASP B 1 133 ? 27.062 -3.01 -5.797 1 90.06 133 ASP B N 1
ATOM 2133 C CA . ASP B 1 133 ? 27.703 -1.739 -6.141 1 90.06 133 ASP B CA 1
ATOM 2134 C C . ASP B 1 133 ? 27.125 -0.599 -5.301 1 90.06 133 ASP B C 1
ATOM 2136 O O . ASP B 1 133 ? 27.672 0.509 -5.301 1 90.06 133 ASP B O 1
ATOM 2140 N N . VAL B 1 134 ? 26.078 -0.854 -4.613 1 84.31 134 VAL B N 1
ATOM 2141 C CA . VAL B 1 134 ? 25.344 0.203 -3.92 1 84.31 134 VAL B CA 1
ATOM 2142 C C . VAL B 1 134 ? 25.547 0.068 -2.412 1 84.31 134 VAL B C 1
ATOM 2144 O O . VAL B 1 134 ? 25.734 1.067 -1.712 1 84.31 134 VAL B O 1
ATOM 2147 N N . TYR B 1 135 ? 25.656 -1.255 -1.955 1 79.06 135 TYR B N 1
ATOM 2148 C CA . TYR B 1 135 ? 25.719 -1.501 -0.519 1 79.06 135 TYR B CA 1
ATOM 2149 C C . TYR B 1 135 ? 27.031 -2.178 -0.138 1 79.06 135 TYR B C 1
ATOM 2151 O O . TYR B 1 135 ? 27.594 -2.945 -0.923 1 79.06 135 TYR B O 1
#

pLDDT: mean 96.78, std 2.95, range [79.06, 98.94]